Protein AF-A0A8T6LVB8-F1 (afdb_monomer_lite)

Radius of gyration: 20.69 Å; chains: 1; bounding box: 44×49×58 Å

Structure (mmCIF, N/CA/C/O backbone):
data_AF-A0A8T6LVB8-F1
#
_entry.id   AF-A0A8T6LVB8-F1
#
loop_
_atom_site.group_PDB
_atom_site.id
_atom_site.type_symbol
_atom_site.label_atom_id
_atom_site.label_alt_id
_atom_site.label_comp_id
_atom_site.label_asym_id
_atom_site.label_entity_id
_atom_site.label_seq_id
_atom_site.pdbx_PDB_ins_code
_atom_site.Cartn_x
_atom_site.Cartn_y
_atom_site.Cartn_z
_atom_site.occupancy
_atom_site.B_iso_or_equiv
_atom_site.auth_seq_id
_atom_site.auth_comp_id
_atom_site.auth_asym_id
_atom_site.auth_atom_id
_atom_site.pdbx_PDB_model_num
ATOM 1 N N . MET A 1 1 ? -1.124 -10.291 -18.961 1.00 72.81 1 MET A N 1
ATOM 2 C CA . MET A 1 1 ? -0.814 -9.596 -17.690 1.00 72.81 1 MET A CA 1
ATOM 3 C C . MET A 1 1 ? -1.818 -10.004 -16.603 1.00 72.81 1 MET A C 1
ATOM 5 O O . MET A 1 1 ? -2.737 -10.762 -16.902 1.00 72.81 1 MET A O 1
ATOM 9 N N . LEU A 1 2 ? -1.631 -9.592 -15.337 1.00 77.56 2 LEU A N 1
ATOM 10 C CA . LEU A 1 2 ? -2.466 -10.038 -14.199 1.00 77.56 2 LEU A CA 1
ATOM 11 C C . LEU A 1 2 ? -3.963 -9.712 -14.387 1.00 77.56 2 LEU A C 1
ATOM 13 O O . LEU A 1 2 ? -4.819 -10.502 -14.002 1.00 77.56 2 LEU A O 1
ATOM 17 N N . GLY A 1 3 ? -4.281 -8.574 -15.006 1.00 74.62 3 GLY A N 1
ATOM 18 C CA . GLY A 1 3 ? -5.650 -8.166 -15.327 1.00 74.62 3 GLY A CA 1
ATOM 19 C C . GLY A 1 3 ? -6.304 -9.019 -16.416 1.00 74.62 3 GLY A C 1
ATOM 20 O O . GLY A 1 3 ? -7.511 -9.220 -16.375 1.00 74.62 3 GLY A O 1
ATOM 21 N N . ASP A 1 4 ? -5.531 -9.603 -17.334 1.00 73.88 4 ASP A N 1
ATOM 22 C CA . ASP A 1 4 ? -6.086 -10.482 -18.375 1.00 73.88 4 ASP A CA 1
ATOM 23 C C . ASP A 1 4 ? -6.334 -11.898 -17.845 1.00 73.88 4 ASP A C 1
ATOM 25 O O . ASP A 1 4 ? -7.316 -12.546 -18.201 1.00 73.88 4 ASP A O 1
ATOM 29 N N . THR A 1 5 ? -5.446 -12.392 -16.975 1.00 81.44 5 THR A N 1
ATOM 30 C CA . THR A 1 5 ? -5.582 -13.725 -16.371 1.00 81.44 5 THR A CA 1
ATOM 31 C C . THR A 1 5 ? -6.595 -13.734 -15.228 1.00 81.44 5 THR A C 1
ATOM 33 O O . THR A 1 5 ? -7.274 -14.738 -15.008 1.00 81.44 5 THR A O 1
ATOM 36 N N . MET A 1 6 ? -6.715 -12.622 -14.499 1.00 85.50 6 MET A N 1
ATOM 37 C CA . MET A 1 6 ? -7.611 -12.456 -13.357 1.00 85.50 6 MET A CA 1
ATOM 38 C C . MET A 1 6 ? -8.299 -11.076 -13.401 1.00 85.50 6 MET A C 1
ATOM 40 O O . MET A 1 6 ? -8.009 -10.213 -12.571 1.00 85.50 6 MET A O 1
ATOM 44 N N . PRO A 1 7 ? -9.272 -10.853 -14.306 1.00 83.25 7 PRO A N 1
ATOM 45 C CA . PRO A 1 7 ? -9.937 -9.548 -14.466 1.00 83.25 7 PRO A CA 1
ATOM 46 C C . PRO A 1 7 ? -10.719 -9.102 -13.222 1.00 83.25 7 PRO A C 1
ATOM 48 O O . PRO A 1 7 ? -10.947 -7.919 -12.988 1.00 83.25 7 PRO A O 1
ATOM 51 N N . TRP A 1 8 ? -11.103 -10.052 -12.371 1.00 84.75 8 TRP A N 1
ATOM 52 C CA . TRP A 1 8 ? -11.777 -9.801 -11.100 1.00 84.75 8 TRP A CA 1
ATOM 53 C C . TRP A 1 8 ? -10.826 -9.365 -9.977 1.00 84.75 8 TRP A C 1
ATOM 55 O O . TRP A 1 8 ? -11.297 -8.986 -8.905 1.00 84.75 8 TRP A O 1
ATOM 65 N N . PHE A 1 9 ? -9.506 -9.401 -10.185 1.00 87.62 9 PHE A N 1
ATOM 66 C CA . PHE A 1 9 ? -8.527 -9.189 -9.121 1.00 87.62 9 PHE A CA 1
ATOM 67 C C . PHE A 1 9 ? -8.551 -7.757 -8.564 1.00 87.62 9 PHE A C 1
ATOM 69 O O . PHE A 1 9 ? -8.649 -7.571 -7.349 1.00 87.62 9 PHE A O 1
ATOM 76 N N . LEU A 1 10 ? -8.526 -6.742 -9.435 1.00 85.62 10 LEU A N 1
ATOM 77 C CA . LEU A 1 10 ? -8.631 -5.334 -9.031 1.00 85.62 10 LEU A CA 1
ATOM 78 C C . LEU A 1 10 ? -10.004 -5.006 -8.409 1.00 85.62 10 LEU A C 1
ATOM 80 O O . LEU A 1 10 ? -10.027 -4.437 -7.315 1.00 85.62 10 LEU A O 1
ATOM 84 N N . PRO A 1 11 ? -11.149 -5.416 -9.000 1.00 89.69 11 PRO A N 1
ATOM 85 C CA . PRO A 1 11 ? -12.448 -5.290 -8.341 1.00 89.69 11 PRO A CA 1
ATOM 86 C C . PRO A 1 11 ? -12.481 -5.923 -6.946 1.00 89.69 11 PRO A C 1
ATOM 88 O O . PRO A 1 11 ? -12.978 -5.310 -6.002 1.00 89.69 11 PRO A O 1
ATOM 91 N N . LEU A 1 12 ? -11.914 -7.123 -6.782 1.00 91.94 12 LEU A N 1
ATOM 92 C CA . LEU A 1 12 ? -11.847 -7.799 -5.487 1.00 91.94 12 LEU A CA 1
ATOM 93 C C . LEU A 1 12 ? -11.033 -6.995 -4.467 1.00 91.94 12 LEU A C 1
ATOM 95 O O . LEU A 1 12 ? -11.432 -6.916 -3.306 1.00 91.94 12 LEU A O 1
ATOM 99 N N . PHE A 1 13 ? -9.942 -6.359 -4.900 1.00 91.31 13 PHE A N 1
ATOM 100 C CA . PHE A 1 13 ? -9.149 -5.478 -4.045 1.00 91.31 13 PHE A CA 1
ATOM 101 C C . PHE A 1 13 ? -9.966 -4.280 -3.558 1.00 91.31 13 PHE A C 1
ATOM 103 O O . PHE A 1 13 ? -10.009 -4.008 -2.357 1.00 91.31 13 PHE A O 1
ATOM 110 N N . VAL A 1 14 ? -10.708 -3.632 -4.459 1.00 91.75 14 VAL A N 1
ATOM 111 C CA . VAL A 1 14 ? -11.623 -2.536 -4.110 1.00 91.75 14 VAL A CA 1
ATOM 112 C C . VAL A 1 14 ? -12.697 -3.004 -3.121 1.00 91.75 14 VAL A C 1
ATOM 114 O O . VAL A 1 14 ? -12.922 -2.342 -2.107 1.00 91.75 14 VAL A O 1
ATOM 117 N N . PHE A 1 15 ? -13.313 -4.171 -3.337 1.00 92.50 15 PHE A N 1
ATOM 118 C CA . PHE A 1 15 ? -14.271 -4.746 -2.382 1.00 92.50 15 PHE A CA 1
ATOM 119 C C . PHE A 1 15 ? -13.637 -5.071 -1.024 1.00 92.50 15 PHE A C 1
ATOM 121 O O . PHE A 1 15 ? -14.266 -4.855 0.014 1.00 92.50 15 PHE A O 1
ATOM 128 N N . GLY A 1 16 ? -12.387 -5.537 -1.004 1.00 93.56 16 GLY A N 1
ATOM 129 C CA . GLY A 1 16 ? -11.626 -5.746 0.225 1.00 93.56 16 GLY A CA 1
ATOM 130 C C . GLY A 1 16 ? -11.422 -4.450 1.009 1.00 93.56 16 GLY A C 1
ATOM 131 O O . GLY A 1 16 ? -11.657 -4.419 2.219 1.00 93.56 16 GLY A O 1
ATOM 132 N N . LEU A 1 17 ? -11.071 -3.361 0.320 1.00 94.38 17 LEU A N 1
ATOM 133 C CA . LEU A 1 17 ? -10.952 -2.035 0.929 1.00 94.38 17 LEU A CA 1
ATOM 134 C C . LEU A 1 17 ? -12.310 -1.489 1.405 1.00 94.38 17 LEU A C 1
ATOM 136 O O . LEU A 1 17 ? -12.385 -0.889 2.478 1.00 94.38 17 LEU A O 1
ATOM 140 N N . PHE A 1 18 ? -13.407 -1.753 0.688 1.00 94.56 18 PHE A N 1
ATOM 141 C CA . PHE A 1 18 ? -14.756 -1.433 1.174 1.00 94.56 18 PHE A CA 1
ATOM 142 C C . PHE A 1 18 ? -15.081 -2.200 2.459 1.00 94.56 18 PHE A C 1
ATOM 144 O O . PHE A 1 18 ? -15.621 -1.631 3.410 1.00 94.56 18 PHE A O 1
ATOM 151 N N . GLY A 1 19 ? -14.690 -3.474 2.525 1.00 93.38 19 GLY A N 1
ATOM 152 C CA . GLY A 1 19 ? -14.775 -4.277 3.741 1.00 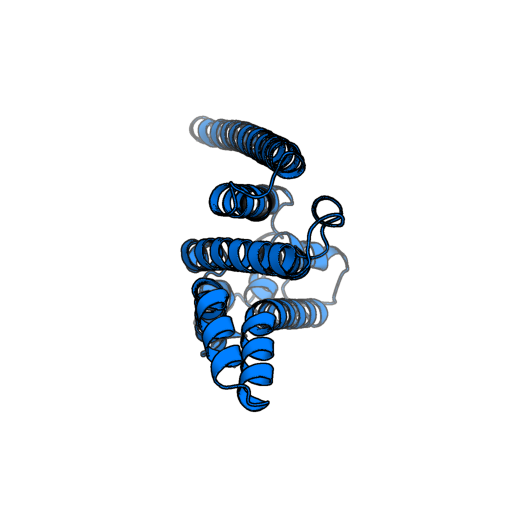93.38 19 GLY A CA 1
ATOM 153 C C . GLY A 1 19 ? -14.005 -3.659 4.912 1.00 93.38 19 GLY A C 1
ATOM 154 O O . GLY A 1 19 ? -14.480 -3.713 6.044 1.00 93.38 19 GLY A O 1
ATOM 155 N N . TRP A 1 20 ? -12.862 -3.014 4.654 1.00 95.62 20 TRP A N 1
ATOM 156 C CA . TRP A 1 20 ? -12.102 -2.276 5.669 1.00 95.62 20 TRP A CA 1
ATOM 157 C C . TRP A 1 20 ? -12.814 -1.016 6.166 1.00 95.62 20 TRP A C 1
ATOM 159 O O . TRP A 1 20 ? -12.817 -0.767 7.372 1.00 95.62 20 TRP A O 1
ATOM 169 N N . ILE A 1 21 ? -13.464 -0.254 5.279 1.00 94.88 21 ILE A N 1
ATOM 170 C CA . ILE A 1 21 ? -14.247 0.938 5.659 1.00 94.88 21 ILE A CA 1
ATOM 171 C C . ILE A 1 21 ? -15.343 0.571 6.668 1.00 94.88 21 ILE A C 1
ATOM 173 O O . ILE A 1 21 ? -15.539 1.268 7.664 1.00 94.88 21 ILE A O 1
ATOM 177 N N . PHE A 1 22 ? -16.029 -0.550 6.444 1.00 93.38 22 PHE A N 1
ATOM 178 C CA . PHE A 1 22 ? -17.132 -1.006 7.295 1.00 93.38 22 PHE A CA 1
ATOM 179 C C . PHE A 1 22 ? -16.730 -2.088 8.306 1.00 93.38 22 PHE A C 1
ATOM 181 O O . PHE A 1 22 ? -17.603 -2.706 8.923 1.00 93.38 22 PHE A O 1
ATOM 188 N N . TYR A 1 23 ? -15.429 -2.304 8.521 1.00 92.88 23 TYR A N 1
ATOM 189 C CA . TYR A 1 23 ? -14.924 -3.435 9.300 1.00 92.88 23 TYR A CA 1
ATOM 190 C C . TYR A 1 23 ? -15.484 -3.474 10.725 1.00 92.88 23 TYR A C 1
ATOM 192 O O . TYR A 1 23 ? -15.927 -4.524 11.180 1.00 92.88 23 TYR A O 1
ATOM 200 N N . GLU A 1 24 ? -15.547 -2.329 11.417 1.00 89.44 24 GLU A N 1
ATOM 201 C CA . GLU A 1 24 ? -16.089 -2.250 12.784 1.00 89.44 24 GLU A CA 1
ATOM 202 C C . GLU A 1 24 ? -17.563 -2.706 12.851 1.00 89.44 24 GLU A C 1
ATOM 204 O O . GLU A 1 24 ? -17.978 -3.380 13.796 1.00 89.44 24 GLU A O 1
ATOM 209 N N . SER A 1 25 ? -18.365 -2.370 11.837 1.00 89.81 25 SER A N 1
ATOM 210 C CA . SER A 1 25 ? -19.770 -2.784 11.744 1.00 89.81 25 SER A CA 1
ATOM 211 C C . SER A 1 25 ? -19.901 -4.283 11.468 1.00 89.81 25 SER A C 1
ATOM 213 O O . SER A 1 25 ? -20.728 -4.952 12.092 1.00 89.81 25 SER A O 1
ATOM 215 N N . ILE A 1 26 ? -19.057 -4.820 10.581 1.00 89.19 26 ILE A N 1
ATOM 216 C CA . ILE A 1 26 ? -19.006 -6.253 10.256 1.00 89.19 26 ILE A CA 1
ATOM 217 C C . ILE A 1 26 ? -18.561 -7.062 11.481 1.00 89.19 26 ILE A C 1
ATOM 219 O O . ILE A 1 26 ? -19.172 -8.079 11.802 1.00 89.19 26 ILE A O 1
ATOM 223 N N . GLU A 1 27 ? -17.550 -6.591 12.210 1.00 89.38 27 GLU A N 1
ATOM 224 C CA . GLU A 1 27 ? -17.045 -7.223 13.432 1.00 89.38 27 GLU A CA 1
ATOM 225 C C . GLU A 1 27 ? -18.132 -7.291 14.514 1.00 89.38 27 GLU A C 1
ATOM 227 O O . GLU A 1 27 ? -18.396 -8.362 15.061 1.00 89.38 27 GLU A O 1
ATOM 232 N N . LYS A 1 28 ? -18.852 -6.187 14.764 1.00 89.00 28 LYS A N 1
ATOM 233 C CA . LYS A 1 28 ? -19.987 -6.173 15.706 1.00 89.00 28 LYS A CA 1
ATOM 234 C C . LYS A 1 28 ? -21.092 -7.145 15.296 1.00 89.00 28 LYS A C 1
ATOM 236 O O . LYS A 1 28 ? -21.683 -7.798 16.157 1.00 89.00 28 LYS A O 1
ATOM 241 N N . PHE A 1 29 ? -21.383 -7.252 14.001 1.00 88.25 29 PHE A N 1
ATOM 242 C CA . PHE A 1 29 ? -22.370 -8.200 13.489 1.00 88.25 29 PHE A CA 1
ATOM 243 C C . PHE A 1 29 ? -21.917 -9.658 13.666 1.00 88.25 29 PHE A C 1
ATOM 245 O O . PHE A 1 29 ? -22.685 -10.487 14.158 1.00 88.25 29 PHE A O 1
ATOM 252 N N . ALA A 1 30 ? -20.658 -9.957 13.342 1.00 88.38 30 ALA A N 1
ATOM 253 C CA . ALA A 1 30 ? -20.053 -11.277 13.497 1.00 88.38 30 ALA A CA 1
ATOM 254 C C . ALA A 1 30 ? -20.063 -11.749 14.960 1.00 88.38 30 ALA A C 1
ATOM 256 O O . ALA A 1 30 ? -20.447 -12.887 15.238 1.00 88.38 30 ALA A O 1
ATOM 257 N N . ILE A 1 31 ? -19.720 -10.861 15.901 1.00 86.25 31 ILE A N 1
ATOM 258 C CA . ILE A 1 31 ? -19.749 -11.150 17.343 1.00 86.25 31 ILE A CA 1
ATOM 259 C C . ILE A 1 31 ? -21.169 -11.512 17.799 1.00 86.25 31 ILE A C 1
ATOM 261 O O . ILE A 1 31 ? -21.345 -12.492 18.518 1.00 86.25 31 ILE A O 1
ATOM 265 N N . ARG A 1 32 ? -22.199 -10.786 17.335 1.00 88.31 32 ARG A N 1
ATOM 266 C CA . ARG A 1 32 ? -23.606 -11.088 17.671 1.00 88.31 32 ARG A CA 1
ATOM 267 C C . ARG A 1 32 ? -24.066 -12.454 17.162 1.00 88.31 32 ARG A C 1
ATOM 269 O O . ARG A 1 32 ? -24.893 -13.090 17.804 1.00 88.31 32 ARG A O 1
ATOM 276 N N . LYS A 1 33 ? -23.570 -12.896 16.003 1.00 87.69 33 LYS A N 1
ATOM 277 C CA . LYS A 1 33 ? -23.918 -14.201 15.415 1.00 87.69 33 LYS A CA 1
ATOM 278 C C . LYS A 1 33 ? -23.145 -15.371 16.031 1.00 87.69 33 LYS A C 1
ATOM 280 O O . LYS A 1 33 ? -23.586 -16.505 15.871 1.00 87.69 33 LYS A O 1
ATOM 285 N N . ASN A 1 34 ? -22.010 -15.104 16.684 1.00 83.81 34 ASN A N 1
ATOM 286 C CA . ASN A 1 34 ? -21.165 -16.050 17.427 1.00 83.81 34 ASN A CA 1
ATOM 287 C C . ASN A 1 34 ? -20.945 -17.421 16.748 1.00 83.81 34 ASN A C 1
ATOM 289 O O . ASN A 1 34 ? -20.954 -18.468 17.389 1.00 83.81 34 ASN A O 1
ATOM 293 N N . THR A 1 35 ? -20.760 -17.425 15.431 1.00 88.62 35 THR A N 1
ATOM 294 C CA . THR A 1 35 ? -20.570 -18.640 14.624 1.00 88.62 35 THR A CA 1
ATOM 295 C C . THR A 1 35 ? -19.176 -18.638 14.012 1.00 88.62 35 THR A C 1
ATOM 297 O O . THR A 1 35 ? -18.664 -17.594 13.601 1.00 88.62 35 THR A O 1
ATOM 300 N N . ASP A 1 36 ? -18.544 -19.809 13.923 1.00 88.25 36 ASP A N 1
ATOM 301 C CA . ASP A 1 36 ? -17.152 -19.911 13.460 1.00 88.25 36 ASP A CA 1
ATOM 302 C C . ASP A 1 36 ? -16.968 -19.492 11.996 1.00 88.25 36 ASP A C 1
ATOM 304 O O . ASP A 1 36 ? -15.908 -18.984 11.625 1.00 88.2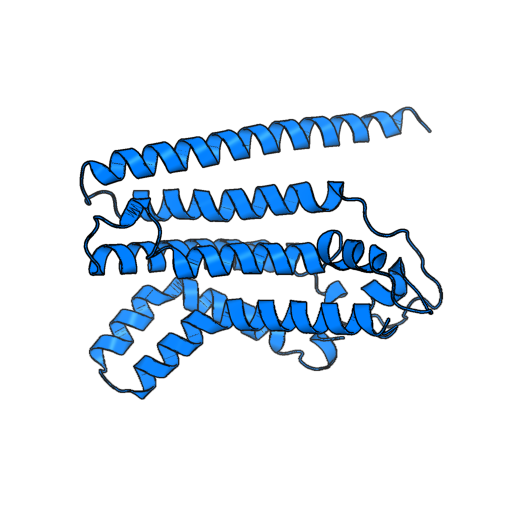5 36 ASP A O 1
ATOM 308 N N . LEU A 1 37 ? -18.021 -19.608 11.180 1.00 90.44 37 LEU A N 1
ATOM 309 C CA . LEU A 1 37 ? -18.047 -19.082 9.814 1.00 90.44 37 LEU A CA 1
ATOM 310 C C . LEU A 1 37 ? -17.811 -17.564 9.779 1.00 90.44 37 LEU A C 1
ATOM 312 O O . LEU A 1 37 ? -16.997 -17.093 8.988 1.00 90.44 37 LEU A O 1
ATOM 316 N N . TRP A 1 38 ? -18.449 -16.800 10.670 1.00 89.31 38 TRP A N 1
ATOM 317 C CA . TRP A 1 38 ? -18.299 -15.342 10.721 1.00 89.31 38 TRP A CA 1
ATOM 318 C C . TRP A 1 38 ? -16.922 -14.909 11.224 1.00 89.31 38 TRP A C 1
ATOM 320 O O . TRP A 1 38 ? -16.374 -13.926 10.729 1.00 89.31 38 TRP A O 1
ATOM 330 N N . LYS A 1 39 ? -16.320 -15.670 12.147 1.00 87.12 39 LYS A N 1
ATOM 331 C CA . LYS A 1 39 ? -14.936 -15.430 12.589 1.00 87.12 39 LYS A CA 1
ATOM 332 C C . LYS A 1 39 ? -13.946 -15.614 11.435 1.00 87.12 39 LYS A C 1
ATOM 334 O O . LYS A 1 39 ? -13.059 -14.783 11.250 1.00 87.12 39 LYS A O 1
ATOM 339 N N . LYS A 1 40 ? -14.121 -16.672 10.630 1.00 91.00 40 LYS A N 1
ATOM 340 C CA . LYS A 1 40 ? -13.307 -16.913 9.426 1.00 91.00 40 LYS A CA 1
ATOM 341 C C . LYS A 1 40 ? -13.521 -15.823 8.377 1.00 91.00 40 LYS A C 1
ATOM 343 O O . LYS A 1 40 ? -12.543 -15.284 7.873 1.00 91.00 40 LYS A O 1
ATOM 348 N N . ALA A 1 41 ? -14.771 -15.451 8.099 1.00 90.44 41 ALA A N 1
ATOM 349 C CA . ALA A 1 41 ? -15.092 -14.385 7.151 1.00 90.44 41 ALA A CA 1
ATOM 350 C C . ALA A 1 41 ? -14.445 -13.047 7.547 1.00 90.44 41 ALA A C 1
ATOM 352 O O . ALA A 1 41 ? -13.853 -12.374 6.707 1.00 90.44 41 ALA A O 1
ATOM 353 N N . LEU A 1 42 ? -14.473 -12.696 8.837 1.00 91.31 42 LEU A N 1
ATOM 354 C CA . LEU A 1 42 ? -13.825 -11.489 9.347 1.00 91.31 42 LEU A CA 1
ATOM 355 C C . LEU A 1 42 ? -12.302 -11.522 9.134 1.00 91.31 42 LEU A C 1
ATOM 357 O O . LEU A 1 42 ? -11.711 -10.530 8.708 1.00 91.31 42 LEU A O 1
ATOM 361 N N . ALA A 1 43 ? -11.669 -12.673 9.381 1.00 90.75 43 ALA A N 1
ATOM 362 C CA . ALA A 1 43 ? -10.245 -12.852 9.119 1.00 90.75 43 ALA A CA 1
ATOM 363 C C . ALA A 1 43 ? -9.911 -12.703 7.626 1.00 90.75 43 ALA A C 1
ATOM 365 O O . ALA A 1 43 ? -8.912 -12.061 7.304 1.00 90.75 43 ALA A O 1
ATOM 366 N N . VAL A 1 44 ? -10.757 -13.232 6.734 1.00 93.50 44 VAL A N 1
ATOM 367 C CA . VAL A 1 44 ? -10.606 -13.079 5.279 1.00 93.50 44 VAL A CA 1
ATOM 368 C C . VAL A 1 44 ? -10.705 -11.610 4.882 1.00 93.50 44 VAL A C 1
ATOM 370 O O . VAL A 1 44 ? -9.776 -11.104 4.269 1.00 93.50 44 VAL A O 1
ATOM 373 N N . VAL A 1 45 ? -11.755 -10.890 5.291 1.00 93.69 45 VAL A N 1
ATOM 374 C CA . VAL A 1 45 ? -11.917 -9.457 4.967 1.00 93.69 45 VAL A CA 1
ATOM 375 C C . VAL A 1 45 ? -10.731 -8.632 5.474 1.00 93.69 45 VAL A C 1
ATOM 377 O O . VAL A 1 45 ? -10.237 -7.748 4.776 1.00 93.69 45 VAL A O 1
ATOM 380 N N . ARG A 1 46 ? -10.227 -8.943 6.674 1.00 93.75 46 ARG A N 1
ATOM 381 C CA . ARG A 1 46 ? -9.060 -8.263 7.245 1.00 93.75 46 ARG A CA 1
ATOM 382 C C . ARG A 1 46 ? -7.798 -8.471 6.405 1.00 93.75 46 ARG A C 1
ATOM 384 O O . ARG A 1 46 ? -7.068 -7.514 6.176 1.00 93.75 46 ARG A O 1
ATOM 391 N N . TRP A 1 47 ? -7.534 -9.702 5.974 1.00 95.44 47 TRP A N 1
ATOM 392 C CA . TRP A 1 47 ? -6.303 -10.071 5.267 1.00 95.44 47 TRP A CA 1
ATOM 393 C C . TRP A 1 47 ? -6.400 -9.986 3.743 1.00 95.44 47 TRP A C 1
ATOM 395 O O . TRP A 1 47 ? -5.382 -10.125 3.074 1.00 95.44 47 TRP A O 1
ATOM 405 N N . LEU A 1 48 ? -7.577 -9.721 3.182 1.00 94.75 48 LEU A N 1
ATOM 406 C CA . LEU A 1 48 ? -7.766 -9.690 1.737 1.00 94.75 48 LEU A CA 1
ATOM 407 C C . LEU A 1 48 ? -6.892 -8.613 1.051 1.00 94.75 48 LEU A C 1
ATOM 409 O O . LEU A 1 48 ? -6.079 -8.996 0.208 1.00 94.75 48 LEU A O 1
ATOM 413 N N . PRO A 1 49 ? -6.917 -7.320 1.450 1.00 94.88 49 PRO A N 1
ATOM 414 C CA . PRO A 1 49 ? -6.059 -6.306 0.828 1.00 94.88 49 PRO A CA 1
ATOM 415 C C . PRO A 1 49 ? -4.543 -6.587 0.877 1.00 94.88 49 PRO A C 1
ATOM 417 O O . PRO A 1 49 ? -3.909 -6.507 -0.175 1.00 94.88 49 PRO A O 1
ATOM 420 N N . PRO A 1 50 ? -3.915 -6.939 2.024 1.00 96.38 50 PRO A N 1
ATOM 421 C CA . PRO A 1 50 ? -2.471 -7.195 2.048 1.00 96.38 50 PRO A CA 1
ATOM 422 C C . PRO A 1 50 ? -2.082 -8.449 1.261 1.00 96.38 50 PRO A C 1
ATOM 424 O O . PRO A 1 50 ? -1.026 -8.455 0.638 1.00 96.38 50 PRO A O 1
ATOM 427 N N . VAL A 1 51 ? -2.910 -9.501 1.268 1.00 95.75 51 VAL A N 1
ATOM 428 C CA . VAL A 1 51 ? -2.631 -10.730 0.510 1.00 95.75 51 VAL A CA 1
ATOM 429 C C . VAL A 1 51 ? -2.660 -10.445 -0.987 1.00 95.75 51 VAL A C 1
ATOM 431 O O . VAL A 1 51 ? -1.785 -10.916 -1.709 1.00 95.75 51 VAL A O 1
ATOM 434 N N . GLN A 1 52 ? -3.612 -9.636 -1.453 1.00 94.25 52 GLN A N 1
ATOM 435 C CA . GLN A 1 52 ? -3.671 -9.248 -2.860 1.00 94.25 52 GLN A CA 1
ATOM 436 C C . GLN A 1 52 ? -2.465 -8.404 -3.277 1.00 94.25 52 GLN A C 1
ATOM 438 O O . GLN A 1 52 ? -1.833 -8.720 -4.279 1.00 94.25 52 GLN A O 1
ATOM 443 N N . LEU A 1 53 ? -2.084 -7.396 -2.490 1.00 94.81 53 LEU A N 1
ATOM 444 C CA . LEU A 1 53 ? -0.897 -6.584 -2.785 1.00 94.81 53 LEU A CA 1
ATOM 445 C C . LEU A 1 53 ? 0.388 -7.421 -2.785 1.00 94.81 53 LEU A C 1
ATOM 447 O O . LEU A 1 53 ? 1.242 -7.257 -3.654 1.00 94.81 53 LEU A O 1
ATOM 451 N N . PHE A 1 54 ? 0.509 -8.368 -1.853 1.00 95.19 54 PHE A N 1
ATOM 452 C CA . PHE A 1 54 ? 1.630 -9.304 -1.830 1.00 95.19 54 PHE A CA 1
ATOM 453 C C . PHE A 1 54 ? 1.667 -10.193 -3.081 1.00 95.19 54 PHE A C 1
ATOM 455 O O . PHE A 1 54 ? 2.738 -10.438 -3.638 1.00 95.19 54 PHE A O 1
ATOM 462 N N . TRP A 1 55 ? 0.505 -10.654 -3.548 1.00 93.75 55 TRP A N 1
ATOM 463 C CA . TRP A 1 55 ? 0.389 -11.434 -4.779 1.00 93.75 55 TRP A CA 1
ATOM 464 C C . TRP A 1 55 ? 0.786 -10.623 -6.020 1.00 93.75 55 TRP A C 1
ATOM 466 O O . TRP A 1 55 ? 1.546 -11.124 -6.846 1.00 93.75 55 TRP A O 1
ATOM 476 N N . MET A 1 56 ? 0.345 -9.362 -6.122 1.00 91.62 56 MET A N 1
ATOM 477 C CA . MET A 1 56 ? 0.722 -8.450 -7.216 1.00 91.62 56 MET A CA 1
ATOM 478 C C . MET A 1 56 ? 2.241 -8.271 -7.288 1.00 91.62 56 MET A C 1
ATOM 480 O O . MET A 1 56 ? 2.840 -8.516 -8.335 1.00 91.62 56 MET A O 1
ATOM 484 N N . LEU A 1 57 ? 2.870 -7.966 -6.147 1.00 92.94 57 LEU A N 1
ATOM 485 C CA . LEU A 1 57 ? 4.322 -7.816 -6.052 1.00 92.94 57 LEU A CA 1
ATOM 486 C C . LEU A 1 57 ? 5.064 -9.107 -6.391 1.00 92.94 57 LEU A C 1
ATOM 488 O O . LEU A 1 57 ? 6.060 -9.070 -7.105 1.00 92.94 57 LEU A O 1
ATOM 492 N N . SER A 1 58 ? 4.585 -10.254 -5.906 1.00 92.62 58 SER A N 1
ATOM 493 C CA . SER A 1 58 ? 5.211 -11.551 -6.192 1.00 92.62 58 SER A CA 1
ATOM 494 C C . SER A 1 58 ? 5.186 -11.857 -7.688 1.00 92.62 58 SER A C 1
ATOM 496 O O . SER A 1 58 ? 6.199 -12.258 -8.258 1.00 92.62 58 SER A O 1
ATOM 498 N N . ASN A 1 59 ? 4.045 -11.614 -8.332 1.00 91.31 59 ASN A N 1
ATOM 499 C CA . ASN A 1 59 ? 3.883 -11.790 -9.767 1.00 91.31 59 ASN A CA 1
ATOM 500 C C . ASN A 1 59 ? 4.806 -10.851 -10.563 1.00 91.31 59 ASN A C 1
ATOM 502 O O . ASN A 1 59 ? 5.434 -11.283 -11.526 1.00 91.31 59 ASN A O 1
ATOM 506 N N . ARG A 1 60 ? 4.960 -9.599 -10.115 1.00 90.31 60 ARG A N 1
ATOM 507 C CA . ARG A 1 60 ? 5.868 -8.621 -10.733 1.00 90.31 60 ARG A CA 1
ATOM 508 C C . ARG A 1 60 ? 7.343 -8.984 -10.557 1.00 90.31 60 ARG A C 1
ATOM 510 O O . ARG A 1 60 ? 8.132 -8.876 -11.492 1.00 90.31 60 ARG A O 1
ATOM 517 N N . ILE A 1 61 ? 7.732 -9.461 -9.376 1.00 91.31 61 ILE A N 1
ATOM 518 C CA . ILE A 1 61 ? 9.090 -9.970 -9.134 1.00 91.31 61 ILE A CA 1
ATOM 519 C C . ILE A 1 61 ? 9.372 -11.144 -10.072 1.00 91.31 61 ILE A C 1
ATOM 521 O O . ILE A 1 61 ? 10.430 -11.187 -10.694 1.00 91.31 61 ILE A O 1
ATOM 525 N N . PHE A 1 62 ? 8.421 -12.067 -10.217 1.00 90.88 62 PHE A N 1
ATOM 526 C CA . PHE A 1 62 ? 8.570 -13.210 -11.110 1.00 90.88 62 PHE A CA 1
ATOM 527 C C . PHE A 1 62 ? 8.712 -12.782 -12.575 1.00 90.88 62 PHE A C 1
ATOM 529 O O . PHE A 1 62 ? 9.632 -13.246 -13.246 1.00 90.88 62 PHE A O 1
ATOM 536 N N . SER A 1 63 ? 7.889 -11.838 -13.051 1.00 88.56 63 SER A N 1
ATOM 537 C CA . SER A 1 63 ? 8.004 -11.319 -14.420 1.00 88.56 63 SER A CA 1
ATOM 538 C C . SER A 1 63 ? 9.336 -10.611 -14.676 1.00 88.56 63 SER A C 1
ATOM 540 O O . SER A 1 63 ? 9.887 -10.733 -15.766 1.00 88.56 63 SER A O 1
ATOM 542 N N . LEU A 1 64 ? 9.886 -9.907 -13.678 1.00 90.25 64 LEU A N 1
ATOM 543 C CA . LEU A 1 64 ? 11.199 -9.262 -13.782 1.00 90.25 64 LEU A CA 1
ATOM 544 C C . LEU A 1 64 ? 12.338 -10.286 -13.816 1.00 90.25 64 LEU A C 1
ATOM 546 O O . LEU A 1 64 ? 13.216 -10.193 -14.668 1.00 90.25 64 LEU A O 1
ATOM 550 N N . VAL A 1 65 ? 12.307 -11.283 -12.926 1.00 89.62 65 VAL A N 1
ATOM 551 C CA . VAL A 1 65 ? 13.327 -12.345 -12.863 1.00 89.62 65 VAL A CA 1
ATOM 552 C C . VAL A 1 65 ? 13.336 -13.184 -14.140 1.00 89.62 65 VAL A C 1
ATOM 554 O O . VAL A 1 65 ? 14.401 -13.573 -14.608 1.00 89.62 65 VAL A O 1
ATOM 557 N N . GLN A 1 66 ? 12.165 -13.444 -14.724 1.00 89.88 66 GLN A N 1
ATOM 558 C CA . GLN A 1 66 ? 12.046 -14.185 -15.982 1.00 89.88 66 GLN A CA 1
ATOM 559 C C . GLN A 1 66 ? 12.212 -13.320 -17.235 1.00 89.88 66 GLN A C 1
ATOM 561 O O . GLN A 1 66 ? 12.220 -13.867 -18.335 1.00 89.88 66 GLN A O 1
ATOM 566 N N . ARG A 1 67 ? 12.304 -11.991 -17.080 1.00 85.69 67 ARG A N 1
ATOM 567 C CA . ARG A 1 67 ? 12.199 -11.008 -18.171 1.00 85.69 67 ARG A CA 1
ATOM 568 C C . ARG A 1 67 ? 11.063 -11.341 -19.145 1.00 85.69 67 ARG A C 1
ATOM 570 O O . ARG A 1 67 ? 11.238 -11.349 -20.362 1.00 85.69 67 ARG A O 1
ATOM 577 N N . ASP A 1 68 ? 9.885 -11.609 -18.589 1.00 85.31 68 ASP A N 1
ATOM 578 C CA . ASP A 1 68 ? 8.702 -11.953 -19.370 1.00 85.31 68 ASP A CA 1
ATOM 579 C C . ASP A 1 68 ? 8.209 -10.736 -20.168 1.00 85.31 68 ASP A C 1
ATOM 581 O O . ASP A 1 68 ? 7.622 -9.800 -19.624 1.00 85.31 68 ASP A O 1
ATOM 585 N N . LEU A 1 69 ? 8.435 -10.766 -21.483 1.00 84.00 69 LEU A N 1
ATOM 586 C CA . LEU A 1 69 ? 8.038 -9.708 -22.415 1.00 84.00 69 LEU A CA 1
ATOM 587 C C . LEU A 1 69 ? 6.517 -9.590 -22.587 1.00 84.00 69 LEU A C 1
ATOM 589 O O . LEU A 1 69 ? 6.053 -8.621 -23.183 1.00 84.00 69 LEU A O 1
ATOM 593 N N . MET A 1 70 ? 5.733 -10.533 -22.056 1.00 82.44 70 MET A N 1
ATOM 594 C CA . MET A 1 70 ? 4.274 -10.410 -21.986 1.00 82.44 70 MET A CA 1
ATOM 595 C C . MET A 1 70 ? 3.823 -9.412 -20.911 1.00 82.44 70 MET A C 1
ATOM 597 O O . MET A 1 70 ? 2.640 -9.069 -20.855 1.00 82.44 70 MET A O 1
ATOM 601 N N . TYR A 1 71 ? 4.740 -8.933 -20.062 1.00 83.06 71 TYR A N 1
ATOM 602 C CA . TYR A 1 71 ? 4.501 -7.833 -19.135 1.00 83.06 71 TYR A CA 1
ATOM 603 C C . TYR A 1 71 ? 4.954 -6.509 -19.738 1.00 83.06 71 TYR A C 1
ATOM 605 O O . TYR A 1 71 ? 6.128 -6.330 -20.067 1.00 83.06 71 TYR A O 1
ATOM 613 N N . LEU A 1 72 ? 4.023 -5.553 -19.814 1.00 84.44 72 LEU A N 1
ATOM 614 C CA . LEU A 1 72 ? 4.259 -4.239 -20.411 1.00 84.44 72 LEU A CA 1
ATOM 615 C C . LEU A 1 72 ? 5.491 -3.533 -19.831 1.00 84.44 72 LEU A C 1
ATOM 617 O O . LEU A 1 72 ? 6.311 -3.030 -20.590 1.00 84.44 72 LEU A O 1
ATOM 621 N N . GLU A 1 73 ? 5.643 -3.533 -18.506 1.00 84.75 73 GLU A N 1
ATOM 622 C CA . GLU A 1 73 ? 6.756 -2.869 -17.817 1.00 84.75 73 GLU A CA 1
ATOM 623 C C . GLU A 1 73 ? 8.119 -3.471 -18.212 1.00 84.75 73 GL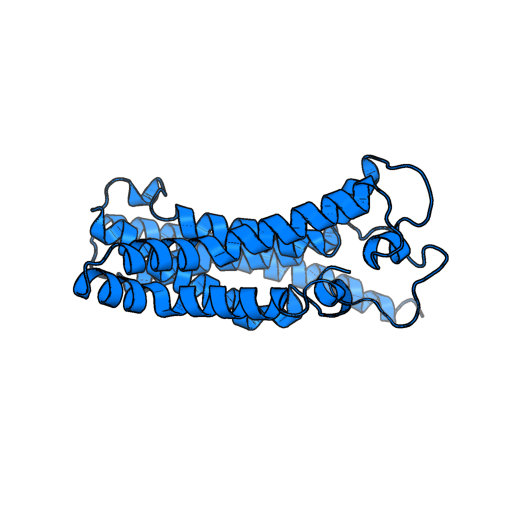U A C 1
ATOM 625 O O . GLU A 1 73 ? 9.084 -2.749 -18.470 1.00 84.75 73 GLU A O 1
ATOM 630 N N . VAL A 1 74 ? 8.194 -4.798 -18.346 1.00 86.62 74 VAL A N 1
ATOM 631 C CA . VAL A 1 74 ? 9.411 -5.497 -18.782 1.00 86.62 74 VAL A CA 1
ATOM 632 C C . VAL A 1 74 ? 9.704 -5.188 -20.252 1.00 86.62 74 VAL A C 1
ATOM 634 O O . VAL A 1 74 ? 10.838 -4.853 -20.599 1.00 86.62 74 VAL A O 1
ATOM 637 N N . ALA A 1 75 ? 8.683 -5.240 -21.111 1.00 85.38 75 ALA A N 1
ATOM 638 C CA . ALA A 1 75 ? 8.818 -4.940 -22.534 1.00 85.38 75 ALA A CA 1
ATOM 639 C C . ALA A 1 75 ? 9.219 -3.474 -22.793 1.00 85.38 75 ALA A C 1
ATOM 641 O O . ALA A 1 75 ? 10.043 -3.205 -23.666 1.00 85.38 75 ALA A O 1
ATOM 642 N N . GLN A 1 76 ? 8.681 -2.523 -22.021 1.00 86.69 76 GLN A N 1
ATOM 643 C CA . GLN A 1 76 ? 8.962 -1.092 -22.177 1.00 86.69 76 GLN A CA 1
ATOM 644 C C . GLN A 1 76 ? 10.378 -0.696 -21.760 1.00 86.69 76 GLN A C 1
ATOM 646 O O . GLN A 1 76 ? 10.978 0.141 -22.440 1.00 86.69 76 GLN A O 1
ATOM 651 N N . TYR A 1 77 ? 10.887 -1.248 -20.653 1.00 87.00 77 TYR A N 1
ATOM 652 C CA . TYR A 1 77 ? 12.100 -0.737 -20.003 1.00 87.00 77 TYR A CA 1
ATOM 653 C C . TYR A 1 77 ? 13.304 -1.679 -20.052 1.00 87.00 77 TYR A C 1
ATOM 655 O O . TYR A 1 77 ? 14.436 -1.204 -19.992 1.00 87.00 77 TYR A O 1
ATOM 663 N N . LEU A 1 78 ? 13.090 -2.996 -20.126 1.00 88.19 78 LEU A N 1
ATOM 664 C CA . LEU A 1 78 ? 14.169 -3.986 -20.043 1.00 88.19 78 LEU A CA 1
ATOM 665 C C . LEU A 1 78 ? 14.434 -4.664 -21.387 1.00 88.19 78 LEU A C 1
ATOM 667 O O . LEU A 1 78 ? 15.595 -4.796 -21.772 1.00 88.19 78 LEU A O 1
ATOM 671 N N . GLY A 1 79 ? 13.382 -5.083 -22.091 1.00 85.06 79 GLY A N 1
ATOM 672 C CA . GLY A 1 79 ? 13.512 -5.866 -23.320 1.00 85.06 79 GLY A CA 1
ATOM 673 C C . GLY A 1 79 ? 14.114 -7.262 -23.093 1.00 85.06 79 GLY A C 1
ATOM 674 O O . GLY A 1 79 ? 14.266 -7.697 -21.948 1.00 85.06 79 GLY A O 1
ATOM 675 N N . PRO A 1 80 ? 14.424 -7.996 -24.178 1.00 83.62 80 PRO A N 1
ATOM 676 C CA . PRO A 1 80 ? 14.951 -9.356 -24.090 1.00 83.62 80 PRO A CA 1
ATOM 677 C C . PRO A 1 80 ? 16.360 -9.397 -23.478 1.00 83.62 80 PRO A C 1
ATOM 679 O O . PRO A 1 80 ? 17.180 -8.512 -23.724 1.00 83.62 80 PRO A O 1
ATOM 682 N N . GLY A 1 81 ? 16.664 -10.465 -22.737 1.00 84.94 81 GLY A N 1
ATOM 683 C CA . GLY A 1 81 ? 18.011 -10.776 -22.248 1.00 84.94 81 GLY A CA 1
ATOM 684 C C . GLY A 1 81 ? 18.010 -11.511 -20.906 1.00 84.94 81 GLY A C 1
ATOM 685 O O . GLY A 1 81 ? 16.981 -12.031 -20.483 1.00 84.94 81 GLY A O 1
ATOM 686 N N . ASP A 1 82 ? 19.156 -11.512 -20.222 1.00 85.62 82 ASP A N 1
ATOM 687 C CA . ASP A 1 82 ? 19.316 -12.136 -18.901 1.00 85.62 82 ASP A CA 1
ATOM 688 C C . ASP A 1 82 ? 19.007 -11.160 -17.764 1.00 85.62 82 ASP A C 1
ATOM 690 O O . ASP A 1 82 ? 19.184 -9.949 -17.912 1.00 85.62 82 ASP A O 1
ATOM 694 N N . PHE A 1 83 ? 18.527 -11.678 -16.635 1.00 89.19 83 PHE A N 1
ATOM 695 C CA . PHE A 1 83 ? 18.220 -10.873 -15.453 1.00 89.19 83 PHE A CA 1
ATOM 696 C C . PHE A 1 83 ? 19.476 -10.211 -14.871 1.00 89.19 83 PHE A C 1
ATOM 698 O O . PHE A 1 83 ? 20.501 -10.866 -14.665 1.00 89.19 83 PHE A O 1
ATOM 705 N N . SER A 1 84 ? 19.361 -8.931 -14.513 1.00 88.31 84 SER A N 1
ATOM 706 C CA . SER A 1 84 ? 20.362 -8.206 -13.731 1.00 88.31 84 SER A CA 1
ATOM 707 C C . SER A 1 84 ? 19.773 -7.682 -12.423 1.00 88.31 84 SER A C 1
ATOM 709 O O . SER A 1 84 ? 18.637 -7.219 -12.365 1.00 88.31 84 SER A O 1
ATOM 711 N N . PHE A 1 85 ? 20.580 -7.629 -11.359 1.00 86.06 85 PHE A N 1
ATOM 712 C CA . PHE A 1 85 ? 20.176 -6.991 -10.099 1.00 86.06 85 PHE A CA 1
ATOM 713 C C . PHE A 1 85 ? 19.808 -5.509 -10.262 1.00 86.06 85 PHE A C 1
ATOM 715 O O . PHE A 1 85 ? 19.033 -4.979 -9.468 1.00 86.06 85 PHE A O 1
ATOM 722 N N . THR A 1 86 ? 20.321 -4.836 -11.295 1.00 84.69 86 THR A N 1
ATOM 723 C CA . THR A 1 86 ? 19.923 -3.460 -11.627 1.00 84.69 86 THR A CA 1
ATOM 724 C C . THR A 1 86 ? 18.462 -3.357 -12.056 1.00 84.69 86 THR A C 1
ATOM 726 O O . THR A 1 86 ? 17.861 -2.298 -11.887 1.00 84.69 86 THR A O 1
ATOM 729 N N . ASP A 1 87 ? 17.871 -4.449 -12.541 1.00 86.44 87 ASP A N 1
ATOM 730 C CA . ASP A 1 87 ? 16.481 -4.508 -12.993 1.00 86.44 87 ASP A CA 1
ATOM 731 C C . ASP A 1 87 ? 15.515 -4.417 -11.806 1.00 86.44 87 ASP A C 1
ATOM 733 O O . ASP A 1 87 ? 14.401 -3.922 -11.948 1.00 86.44 87 ASP A O 1
ATOM 737 N N . LEU A 1 88 ? 15.961 -4.768 -10.590 1.00 88.38 88 LEU A N 1
ATOM 738 C CA . LEU A 1 88 ? 15.190 -4.553 -9.359 1.00 88.38 88 LEU A CA 1
ATOM 739 C C . LEU A 1 88 ? 14.936 -3.072 -9.067 1.00 88.38 88 LEU A C 1
ATOM 741 O O . LEU A 1 88 ? 14.014 -2.746 -8.322 1.00 88.38 88 LEU A O 1
ATOM 745 N N . LYS A 1 89 ? 15.705 -2.157 -9.671 1.00 91.81 89 LYS A N 1
ATOM 746 C CA . LYS A 1 89 ? 15.374 -0.730 -9.631 1.00 91.81 89 LYS A CA 1
ATOM 747 C C . LYS A 1 89 ? 13.975 -0.491 -10.202 1.00 91.81 89 LYS A C 1
ATOM 749 O O . LYS A 1 89 ? 13.227 0.278 -9.612 1.00 91.81 89 LYS A O 1
ATOM 754 N N . LEU A 1 90 ? 13.614 -1.181 -11.287 1.00 90.25 90 LEU A N 1
ATOM 755 C CA . LEU A 1 90 ? 12.316 -1.043 -11.945 1.00 90.25 90 LEU A CA 1
ATOM 756 C C . LEU A 1 90 ? 11.163 -1.477 -11.035 1.00 90.25 90 LEU A C 1
ATOM 758 O O . LEU A 1 90 ? 10.146 -0.799 -10.996 1.00 90.25 90 LEU A O 1
ATOM 762 N N . LEU A 1 91 ? 11.362 -2.513 -10.211 1.00 91.88 91 LEU A N 1
ATOM 763 C CA . LEU A 1 91 ? 10.379 -2.916 -9.198 1.00 91.88 91 LEU A CA 1
ATOM 764 C C . LEU A 1 91 ? 10.030 -1.765 -8.243 1.00 91.88 91 LEU A C 1
ATOM 766 O O . LEU A 1 91 ? 8.900 -1.673 -7.783 1.00 91.88 91 LEU A O 1
ATOM 770 N N . ILE A 1 92 ? 11.004 -0.916 -7.914 1.00 91.56 92 ILE A N 1
ATOM 771 C CA . ILE A 1 92 ? 10.844 0.148 -6.920 1.00 91.56 92 ILE A CA 1
ATOM 772 C C . ILE A 1 92 ? 10.424 1.471 -7.577 1.00 91.56 92 ILE A C 1
ATOM 774 O O . ILE A 1 92 ? 9.628 2.210 -7.002 1.00 91.56 92 ILE A O 1
ATOM 778 N N . THR A 1 93 ? 10.967 1.797 -8.753 1.00 90.06 93 THR A N 1
ATOM 779 C CA . THR A 1 93 ? 10.742 3.090 -9.422 1.00 90.06 93 THR A CA 1
ATOM 780 C C . THR A 1 93 ? 9.627 3.075 -10.467 1.00 90.06 93 THR A C 1
ATOM 782 O O . THR A 1 93 ? 9.181 4.156 -10.864 1.00 90.06 93 THR A O 1
ATOM 785 N N . GLY A 1 94 ? 9.197 1.891 -10.905 1.00 87.62 94 GLY A N 1
ATOM 786 C CA . GLY A 1 94 ? 8.039 1.669 -11.769 1.00 87.62 94 GLY A CA 1
ATOM 787 C C . GLY A 1 94 ? 6.758 1.386 -10.980 1.00 87.62 94 GLY A C 1
ATOM 788 O O . GLY A 1 94 ? 6.585 1.855 -9.851 1.00 87.62 94 GLY A O 1
ATOM 789 N N . ASP A 1 95 ? 5.862 0.589 -11.559 1.00 87.00 95 ASP A N 1
ATOM 790 C CA . ASP A 1 95 ? 4.522 0.336 -11.007 1.00 87.00 95 ASP A CA 1
ATOM 791 C C . ASP A 1 95 ? 4.566 -0.520 -9.728 1.00 87.00 95 ASP A C 1
ATOM 793 O O . ASP A 1 95 ? 3.682 -0.440 -8.876 1.00 87.00 95 ASP A O 1
ATOM 797 N N . GLY A 1 96 ? 5.630 -1.305 -9.528 1.00 89.19 96 GLY A N 1
ATOM 798 C CA . GLY A 1 96 ? 5.834 -2.047 -8.278 1.00 89.19 96 GLY A CA 1
ATOM 799 C C . GLY A 1 96 ? 6.044 -1.144 -7.054 1.00 89.19 96 GLY A C 1
ATOM 800 O O . GLY A 1 96 ? 5.782 -1.558 -5.921 1.00 89.19 96 GLY A O 1
ATOM 801 N N . GLY A 1 97 ? 6.456 0.113 -7.256 1.00 91.75 97 GLY A N 1
ATOM 802 C CA . GLY A 1 97 ? 6.648 1.079 -6.177 1.00 91.75 97 GLY A CA 1
ATOM 803 C C . GLY A 1 97 ? 5.339 1.455 -5.484 1.00 91.75 97 GLY A C 1
ATOM 804 O O . GLY A 1 97 ? 5.291 1.537 -4.251 1.00 91.75 97 GLY A O 1
ATOM 805 N N . SER A 1 98 ? 4.256 1.642 -6.249 1.00 92.62 98 SER A N 1
ATOM 806 C CA . SER A 1 98 ? 2.936 1.947 -5.684 1.00 92.62 98 SER A CA 1
ATOM 807 C C . SER A 1 98 ? 2.364 0.743 -4.935 1.00 92.62 98 SER A C 1
ATOM 809 O O . SER A 1 98 ? 1.860 0.905 -3.823 1.00 92.62 98 SER A O 1
ATOM 811 N N . GLU A 1 99 ? 2.530 -0.468 -5.476 1.00 94.12 99 GLU A N 1
ATOM 812 C CA . GLU A 1 99 ? 2.140 -1.730 -4.835 1.00 94.12 99 GLU A CA 1
ATOM 813 C C . GLU A 1 99 ? 2.877 -1.942 -3.502 1.00 94.12 99 GLU A C 1
ATOM 815 O O . GLU A 1 99 ? 2.254 -2.261 -2.485 1.00 94.12 99 GLU A O 1
ATOM 820 N N . LEU A 1 100 ? 4.192 -1.699 -3.473 1.00 95.56 100 LEU A N 1
ATOM 821 C CA . LEU A 1 100 ? 5.031 -1.842 -2.280 1.00 95.56 100 LEU A CA 1
ATOM 822 C C . LEU A 1 100 ? 4.641 -0.854 -1.175 1.00 95.56 100 LEU A C 1
ATOM 824 O O . LEU A 1 100 ? 4.546 -1.214 0.005 1.00 95.56 100 LEU A O 1
ATOM 828 N N . LEU A 1 101 ? 4.400 0.402 -1.544 1.00 95.75 101 LEU A N 1
ATOM 829 C CA . LEU A 1 101 ? 4.022 1.438 -0.589 1.00 95.75 101 LEU A CA 1
ATOM 830 C C . LEU A 1 101 ? 2.580 1.263 -0.108 1.00 95.75 101 LEU A C 1
ATOM 832 O O . LEU A 1 101 ? 2.325 1.411 1.088 1.00 95.75 101 LEU A O 1
ATOM 836 N N . ALA A 1 102 ? 1.657 0.855 -0.981 1.00 95.56 102 ALA A N 1
ATOM 837 C CA . ALA A 1 102 ? 0.313 0.464 -0.575 1.00 95.56 102 ALA A CA 1
ATOM 838 C C . ALA A 1 102 ? 0.352 -0.725 0.397 1.00 95.56 102 ALA A C 1
ATOM 840 O O . ALA A 1 102 ? -0.317 -0.686 1.431 1.00 95.56 102 ALA A O 1
ATOM 841 N N . LEU A 1 103 ? 1.183 -1.743 0.134 1.00 96.88 103 LEU A N 1
ATOM 842 C CA . LEU A 1 103 ? 1.358 -2.878 1.044 1.00 96.88 103 LEU A CA 1
ATOM 843 C C . LEU A 1 103 ? 1.879 -2.409 2.403 1.00 96.88 103 LEU A C 1
ATOM 845 O O . LEU A 1 103 ? 1.351 -2.812 3.437 1.00 96.88 103 LEU A O 1
ATOM 849 N N . THR A 1 104 ? 2.865 -1.512 2.411 1.00 96.69 104 THR A N 1
ATOM 850 C CA . THR A 1 104 ? 3.419 -0.933 3.642 1.00 96.69 104 THR A CA 1
ATOM 851 C C . THR A 1 104 ? 2.338 -0.223 4.462 1.00 96.69 104 THR A C 1
ATOM 853 O O . THR A 1 104 ? 2.214 -0.467 5.662 1.00 96.69 104 THR A O 1
ATOM 856 N N . VAL A 1 105 ? 1.506 0.596 3.815 1.00 96.81 105 VAL A N 1
ATOM 857 C CA . VAL A 1 105 ? 0.392 1.319 4.449 1.00 96.81 105 VAL A CA 1
ATOM 858 C C . VAL A 1 105 ? -0.651 0.353 5.027 1.00 96.81 105 VAL A C 1
ATOM 860 O O . VAL A 1 105 ? -1.090 0.507 6.168 1.00 96.81 105 VAL A O 1
ATOM 863 N N . VAL A 1 106 ? -1.035 -0.670 4.264 1.00 96.62 106 VAL A N 1
ATOM 864 C CA . VAL A 1 106 ? -2.017 -1.687 4.667 1.00 96.62 106 VAL A CA 1
ATOM 865 C C . VAL A 1 106 ? -1.489 -2.521 5.842 1.00 96.62 106 VAL A C 1
ATOM 867 O O . VAL A 1 106 ? -2.203 -2.734 6.824 1.00 96.62 106 VAL A O 1
ATOM 870 N N . LEU A 1 107 ? -0.225 -2.949 5.803 1.00 96.44 107 LEU A N 1
ATOM 871 C CA . LEU A 1 107 ? 0.408 -3.665 6.914 1.00 96.44 107 LEU A CA 1
ATOM 872 C C . LEU A 1 107 ? 0.521 -2.783 8.160 1.00 96.44 107 LEU A C 1
ATOM 874 O O . LEU A 1 107 ? 0.231 -3.247 9.264 1.00 96.44 107 LEU A O 1
ATOM 878 N N . PHE A 1 108 ? 0.874 -1.508 7.994 1.00 95.44 108 PHE A N 1
ATOM 879 C CA . PHE A 1 108 ? 0.876 -0.540 9.086 1.00 95.44 108 PHE A CA 1
ATOM 880 C C . PHE A 1 108 ? -0.512 -0.424 9.733 1.00 95.44 108 PHE A C 1
ATOM 882 O O . PHE A 1 108 ? -0.625 -0.492 10.958 1.00 95.44 108 PHE A O 1
ATOM 889 N N . ALA A 1 109 ? -1.579 -0.343 8.932 1.00 95.25 109 ALA A N 1
ATOM 890 C CA . ALA A 1 109 ? -2.949 -0.318 9.436 1.00 95.25 109 ALA A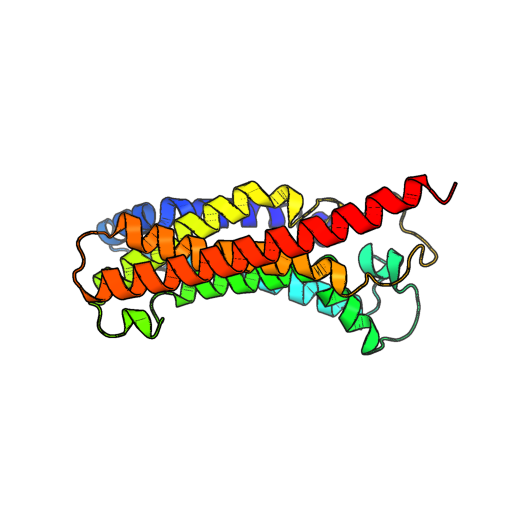 CA 1
ATOM 891 C C . ALA A 1 109 ? -3.319 -1.576 10.227 1.00 95.25 109 ALA A C 1
ATOM 893 O O . ALA A 1 109 ? -3.909 -1.468 11.303 1.00 95.25 109 ALA A O 1
ATOM 894 N N . LEU A 1 110 ? -2.920 -2.757 9.756 1.00 93.81 110 LEU A N 1
ATOM 895 C CA . LEU A 1 110 ? -3.201 -4.028 10.427 1.00 93.81 110 LEU A CA 1
ATOM 896 C C . LEU A 1 110 ? -2.458 -4.189 11.748 1.00 93.81 110 LEU A C 1
ATOM 898 O O . LEU A 1 110 ? -3.046 -4.615 12.743 1.00 93.81 110 LEU A O 1
ATOM 902 N N . TYR A 1 111 ? -1.177 -3.830 11.767 1.00 92.94 111 TYR A N 1
ATOM 903 C CA . TYR A 1 111 ? -0.331 -3.947 12.952 1.00 92.94 111 TYR A CA 1
ATOM 904 C C . TYR A 1 111 ? -0.395 -2.726 13.869 1.00 92.94 111 TYR A C 1
ATOM 906 O O . TYR A 1 111 ? 0.275 -2.706 14.903 1.00 92.94 111 TYR A O 1
ATOM 914 N N . SER A 1 112 ? -1.236 -1.741 13.551 1.00 90.31 112 SER A N 1
ATOM 915 C CA . SER A 1 112 ? -1.403 -0.517 14.338 1.00 90.31 112 SER A CA 1
ATOM 916 C C . SER A 1 112 ? -1.812 -0.781 15.795 1.00 90.31 112 SER A C 1
ATOM 918 O O . SER A 1 112 ? -1.422 -0.038 16.695 1.00 90.31 112 SER A O 1
ATOM 920 N N . GLU A 1 113 ? -2.502 -1.895 16.073 1.00 86.12 113 GLU A N 1
ATOM 921 C CA . GLU A 1 113 ? -2.814 -2.322 17.443 1.00 86.12 113 GLU A CA 1
ATOM 922 C C . GLU A 1 113 ? -1.542 -2.576 18.276 1.00 86.12 113 GLU A C 1
ATOM 924 O O . GLU A 1 113 ? -1.574 -2.460 19.496 1.00 86.12 113 GLU A O 1
ATOM 929 N N . ARG A 1 114 ? -0.407 -2.912 17.651 1.00 86.25 114 ARG A N 1
ATOM 930 C CA . ARG A 1 114 ? 0.869 -3.266 18.304 1.00 86.25 114 ARG A CA 1
ATOM 931 C C . ARG A 1 114 ? 1.849 -2.100 18.407 1.00 86.25 114 ARG A C 1
ATOM 933 O O . ARG A 1 114 ? 2.999 -2.314 18.783 1.00 86.25 114 ARG A O 1
ATOM 940 N N . LEU A 1 115 ? 1.417 -0.880 18.092 1.00 82.94 115 LEU A N 1
ATOM 941 C CA . LEU A 1 115 ? 2.292 0.284 18.173 1.00 82.94 115 LEU A CA 1
ATOM 942 C C . LEU A 1 115 ? 2.790 0.496 19.615 1.00 82.94 115 LEU A C 1
ATOM 944 O O . LEU A 1 115 ? 1.980 0.479 20.547 1.00 82.94 115 LEU A O 1
ATOM 948 N N . PRO A 1 116 ? 4.095 0.769 19.824 1.00 76.88 116 PRO A N 1
ATOM 949 C CA . PRO A 1 116 ? 4.650 1.023 21.156 1.00 76.88 116 PRO A CA 1
ATOM 950 C C . PRO A 1 116 ? 3.948 2.165 21.901 1.00 76.88 116 PRO A C 1
ATOM 952 O O . PRO A 1 116 ? 3.838 2.145 23.124 1.00 76.88 116 PRO A O 1
ATOM 955 N N . SER A 1 117 ? 3.421 3.148 21.164 1.00 73.00 117 SER A N 1
ATOM 956 C CA . SER A 1 117 ? 2.632 4.255 21.712 1.00 73.00 117 SER A CA 1
ATOM 957 C C . SER A 1 117 ? 1.325 3.817 22.377 1.00 73.00 117 SER A C 1
ATOM 959 O O . SER A 1 117 ? 0.819 4.530 23.239 1.00 73.00 117 SER A O 1
ATOM 961 N N . LEU A 1 118 ? 0.790 2.656 21.996 1.00 75.19 118 LEU A N 1
ATOM 962 C CA . LEU A 1 118 ? -0.464 2.097 22.496 1.00 75.19 118 LEU A CA 1
ATOM 963 C C . LEU A 1 118 ? -0.253 0.911 23.441 1.00 75.19 118 LEU A C 1
ATOM 965 O O . LEU A 1 118 ? -1.229 0.365 23.950 1.00 75.19 118 LEU A O 1
ATOM 969 N N . ALA A 1 119 ? 0.999 0.535 23.724 1.00 73.75 119 ALA A N 1
ATOM 970 C CA . ALA A 1 119 ? 1.334 -0.636 24.535 1.00 73.75 119 ALA A CA 1
ATOM 971 C C . ALA A 1 119 ? 0.762 -0.586 25.965 1.00 73.75 119 ALA A C 1
ATOM 973 O O . ALA A 1 119 ? 0.519 -1.627 26.563 1.00 73.75 119 ALA A O 1
ATOM 974 N N . LYS A 1 120 ? 0.524 0.616 26.509 1.00 72.62 120 LYS A N 1
ATOM 975 C CA . LYS A 1 120 ? -0.082 0.822 27.838 1.00 72.62 120 LYS A CA 1
ATOM 976 C C . LYS A 1 120 ? -1.618 0.922 27.810 1.00 72.62 120 LYS A C 1
ATOM 978 O O . LYS A 1 120 ? -2.231 1.109 28.858 1.00 72.62 120 LYS A O 1
ATOM 983 N N . GLY A 1 121 ? -2.240 0.881 26.630 1.00 69.81 121 GLY A N 1
ATOM 984 C CA . GLY A 1 121 ? -3.690 1.003 26.456 1.00 69.81 121 GLY A CA 1
ATOM 985 C C . GLY A 1 121 ? -4.428 -0.325 26.646 1.00 69.81 121 GLY A C 1
ATOM 986 O O . GLY A 1 121 ? -3.855 -1.394 26.460 1.00 69.81 121 GLY A O 1
ATOM 987 N N . ARG A 1 122 ? -5.724 -0.259 26.981 1.00 80.50 122 ARG A N 1
ATOM 988 C CA . ARG A 1 122 ? -6.610 -1.438 27.052 1.00 80.50 122 ARG A CA 1
ATOM 989 C C . ARG A 1 122 ? -6.749 -2.119 25.683 1.00 80.50 122 ARG A C 1
ATOM 991 O O . ARG A 1 122 ? -6.782 -1.438 24.660 1.00 80.50 122 ARG A O 1
ATOM 998 N N . ASP A 1 123 ? -6.936 -3.437 25.663 1.00 82.69 123 ASP A N 1
ATOM 999 C CA . ASP A 1 123 ? -7.022 -4.202 24.408 1.00 82.69 123 ASP A CA 1
ATOM 1000 C C . ASP A 1 123 ? -8.227 -3.823 23.533 1.00 82.69 123 ASP A C 1
ATOM 1002 O O . ASP A 1 123 ? -8.063 -3.628 22.330 1.00 82.69 123 ASP A O 1
ATOM 1006 N N . ASP A 1 124 ? -9.412 -3.602 24.118 1.00 82.62 124 ASP A N 1
ATOM 1007 C CA . ASP A 1 124 ? -10.594 -3.112 23.374 1.00 82.62 124 ASP A CA 1
ATOM 1008 C C . ASP A 1 124 ? -10.301 -1.782 22.660 1.00 82.62 124 ASP A C 1
ATOM 1010 O O . ASP A 1 124 ? -10.694 -1.550 21.518 1.00 82.62 124 ASP A O 1
ATOM 1014 N N . PHE A 1 125 ? -9.529 -0.915 23.311 1.00 82.62 125 PHE A N 1
ATOM 1015 C CA . PHE A 1 125 ? -9.141 0.361 22.738 1.00 82.62 125 PHE A CA 1
ATOM 1016 C C . PHE A 1 125 ? -8.173 0.177 21.552 1.00 82.62 125 PHE A C 1
ATOM 1018 O O . PHE A 1 125 ? -8.355 0.797 20.503 1.00 82.62 125 PHE A O 1
ATOM 1025 N N . ARG A 1 126 ? -7.171 -0.701 21.686 1.00 86.62 126 ARG A N 1
ATOM 1026 C CA . ARG A 1 126 ? -6.196 -0.997 20.620 1.00 86.62 126 ARG A CA 1
ATOM 1027 C C . ARG A 1 126 ? -6.883 -1.557 19.372 1.00 86.62 126 ARG A C 1
ATOM 1029 O O . ARG A 1 126 ? -6.527 -1.180 18.256 1.00 86.62 126 ARG A O 1
ATOM 1036 N N . LEU A 1 127 ? -7.915 -2.380 19.563 1.00 89.19 127 LEU A N 1
ATOM 1037 C CA . LEU A 1 127 ? -8.753 -2.904 18.482 1.00 89.19 127 LEU A CA 1
ATOM 1038 C C . LEU A 1 127 ? -9.557 -1.797 17.788 1.00 89.19 127 LEU A C 1
ATOM 1040 O O . LEU A 1 127 ? -9.553 -1.712 16.560 1.00 89.19 127 LEU A O 1
ATOM 1044 N N . ARG A 1 128 ? -10.196 -0.898 18.550 1.00 88.56 128 ARG A N 1
ATOM 1045 C CA . ARG A 1 128 ? -10.924 0.248 17.974 1.00 88.56 128 ARG A CA 1
ATOM 1046 C C . ARG A 1 128 ? -10.003 1.189 17.207 1.00 88.56 128 ARG A C 1
ATOM 1048 O O . ARG A 1 128 ? -10.372 1.636 16.125 1.00 88.56 128 ARG A O 1
ATOM 1055 N N . PHE A 1 129 ? -8.807 1.456 17.731 1.00 90.19 129 PHE A N 1
ATOM 1056 C CA . PHE A 1 129 ? -7.793 2.252 17.043 1.00 90.19 129 PHE A CA 1
ATOM 1057 C C . PHE A 1 129 ? -7.431 1.637 15.688 1.00 90.19 129 PHE A C 1
ATOM 1059 O O . PHE A 1 129 ? -7.504 2.322 14.668 1.00 90.19 129 PHE A O 1
ATOM 1066 N N . ARG A 1 130 ? -7.137 0.330 15.663 1.00 93.12 130 ARG A N 1
ATOM 1067 C CA . ARG A 1 130 ? -6.859 -0.410 14.427 1.00 93.12 130 ARG A CA 1
ATOM 1068 C C . ARG A 1 130 ? -8.002 -0.295 13.430 1.00 93.12 130 ARG A C 1
ATOM 1070 O O . ARG A 1 130 ? -7.767 0.040 12.276 1.00 93.12 130 ARG A O 1
ATOM 1077 N N . ASN A 1 131 ? -9.237 -0.514 13.872 1.00 93.44 131 ASN A N 1
ATOM 1078 C CA . ASN A 1 131 ? -10.402 -0.447 12.994 1.00 93.44 131 ASN A CA 1
ATOM 1079 C C . ASN A 1 131 ? -10.600 0.961 12.399 1.00 93.44 131 ASN A C 1
ATOM 1081 O O . ASN A 1 131 ? -10.935 1.082 11.223 1.00 93.44 131 ASN A O 1
ATOM 1085 N N . ARG A 1 132 ? -10.341 2.032 13.167 1.00 93.12 132 ARG A N 1
ATOM 1086 C CA . ARG A 1 132 ? -10.374 3.416 12.652 1.00 93.12 132 ARG A CA 1
ATOM 1087 C C . ARG A 1 132 ? -9.267 3.683 11.638 1.00 93.12 132 ARG A C 1
ATOM 1089 O O . ARG A 1 132 ? -9.515 4.348 10.635 1.00 93.12 132 ARG A O 1
ATOM 1096 N N . LEU A 1 133 ? -8.074 3.142 11.873 1.00 94.38 133 LEU A N 1
ATOM 1097 C CA . LEU A 1 133 ? -6.947 3.296 10.959 1.00 94.38 133 LEU A CA 1
ATOM 1098 C C . LEU A 1 133 ? -7.165 2.508 9.659 1.00 94.38 133 LEU A C 1
ATOM 1100 O O . LEU A 1 133 ? -6.910 3.036 8.578 1.00 94.38 133 LEU A O 1
ATOM 1104 N N . MET A 1 134 ? -7.717 1.294 9.748 1.00 95.81 134 MET A N 1
ATOM 1105 C CA . MET A 1 134 ? -8.164 0.505 8.594 1.00 95.81 134 MET A CA 1
ATOM 1106 C C . MET A 1 134 ? -9.245 1.239 7.796 1.00 95.81 134 MET A C 1
ATOM 1108 O O . MET A 1 134 ? -9.151 1.292 6.575 1.00 95.81 134 MET A O 1
ATOM 1112 N N . MET A 1 135 ? -10.227 1.852 8.467 1.00 95.81 135 MET A N 1
ATOM 1113 C CA . MET A 1 135 ? -11.277 2.636 7.809 1.00 95.81 135 MET A CA 1
ATOM 1114 C C . MET A 1 135 ? -10.694 3.808 7.011 1.00 95.81 135 MET A C 1
ATOM 1116 O O . MET A 1 135 ? -11.012 3.968 5.835 1.00 95.81 135 MET A O 1
ATOM 1120 N N . PHE A 1 136 ? -9.822 4.607 7.632 1.00 96.00 136 PHE A N 1
ATOM 1121 C CA . PHE A 1 136 ? -9.169 5.742 6.974 1.00 96.00 136 PHE A CA 1
ATOM 1122 C C . PHE A 1 136 ? -8.293 5.301 5.797 1.00 96.00 136 PHE A C 1
ATOM 1124 O O . PHE A 1 136 ? -8.370 5.870 4.712 1.00 96.00 136 PHE A O 1
ATOM 1131 N N . THR A 1 137 ? -7.500 4.249 6.006 1.00 96.31 137 THR A N 1
ATOM 1132 C CA . THR A 1 137 ? -6.627 3.667 4.980 1.00 96.31 137 THR A CA 1
ATOM 1133 C C . THR A 1 137 ? -7.433 3.136 3.800 1.00 96.31 137 THR A C 1
ATOM 1135 O O . THR A 1 137 ? -7.103 3.428 2.656 1.00 96.31 137 THR A O 1
ATOM 1138 N N . GLY A 1 138 ? -8.510 2.393 4.070 1.00 95.81 138 GLY A N 1
ATOM 1139 C CA . GLY A 1 138 ? -9.406 1.869 3.043 1.00 95.81 138 GLY A CA 1
ATOM 1140 C C . GLY A 1 138 ? -10.041 2.985 2.221 1.00 95.81 138 GLY A C 1
ATOM 1141 O O . GLY A 1 138 ? -10.051 2.906 0.997 1.00 95.81 138 GLY A O 1
ATOM 1142 N N . LEU A 1 139 ? -10.494 4.057 2.880 1.00 96.25 139 LEU A N 1
ATOM 1143 C CA . LEU A 1 139 ? -11.061 5.222 2.205 1.00 96.25 139 LEU A CA 1
ATOM 1144 C C . LEU A 1 139 ? -10.034 5.914 1.305 1.00 96.25 139 LEU A C 1
ATOM 1146 O O . LEU A 1 139 ? -10.323 6.125 0.130 1.00 96.25 139 LEU A O 1
ATOM 1150 N N . LEU A 1 140 ? -8.833 6.208 1.815 1.00 96.12 140 LEU A N 1
ATOM 1151 C CA . LEU A 1 140 ? -7.797 6.853 1.009 1.00 96.12 140 LEU A CA 1
ATOM 1152 C C . LEU A 1 140 ? -7.378 5.990 -0.180 1.00 96.12 140 LEU A C 1
ATOM 1154 O O . LEU A 1 140 ? -7.407 6.486 -1.302 1.00 96.12 140 LEU A O 1
ATOM 1158 N N . LEU A 1 141 ? -7.083 4.704 0.036 1.00 94.94 141 LEU A N 1
ATOM 1159 C CA . LEU A 1 141 ? -6.670 3.801 -1.040 1.00 94.94 141 LEU A CA 1
ATOM 1160 C C . LEU A 1 141 ? -7.765 3.580 -2.089 1.00 94.94 141 LEU A C 1
ATOM 1162 O O . LEU A 1 141 ? -7.440 3.475 -3.267 1.00 94.94 141 LEU A O 1
ATOM 1166 N N . ILE A 1 142 ? -9.047 3.551 -1.701 1.00 94.31 142 ILE A N 1
ATOM 1167 C CA . ILE A 1 142 ? -10.155 3.516 -2.669 1.00 94.31 142 ILE A CA 1
ATOM 1168 C C . ILE A 1 142 ? -10.166 4.799 -3.495 1.00 94.31 142 ILE A C 1
ATOM 1170 O O . ILE A 1 142 ? -10.189 4.731 -4.723 1.00 94.31 142 ILE A O 1
ATOM 1174 N N . THR A 1 143 ? -10.113 5.964 -2.845 1.00 93.12 143 THR A N 1
ATOM 1175 C CA . THR A 1 143 ? -10.171 7.251 -3.557 1.00 93.12 143 THR A CA 1
ATOM 1176 C C . THR A 1 143 ? -8.961 7.493 -4.456 1.00 93.12 143 THR A C 1
ATOM 1178 O O . THR A 1 143 ? -9.096 8.132 -5.493 1.00 93.12 143 THR A O 1
ATOM 1181 N N . SER A 1 144 ? -7.794 6.950 -4.105 1.00 92.12 144 SER A N 1
ATOM 1182 C CA . SER A 1 144 ? -6.567 7.059 -4.895 1.00 92.12 144 SER A CA 1
ATOM 1183 C C . SER A 1 144 ? -6.314 5.851 -5.802 1.00 92.12 144 SER A C 1
ATOM 1185 O O . SER A 1 144 ? -5.257 5.783 -6.424 1.00 92.12 144 SER A O 1
ATOM 1187 N N . SER A 1 145 ? -7.236 4.885 -5.873 1.00 88.50 145 SER A N 1
ATOM 1188 C CA . SER A 1 145 ? -7.013 3.602 -6.558 1.00 88.50 145 SER A CA 1
ATOM 1189 C C . SER A 1 145 ? -6.663 3.774 -8.034 1.00 88.50 145 SER A C 1
ATOM 1191 O O . SER A 1 145 ? -5.677 3.206 -8.482 1.00 88.50 145 SER A O 1
ATOM 1193 N N . ALA A 1 146 ? -7.393 4.628 -8.754 1.00 85.44 146 ALA A N 1
ATOM 1194 C CA . ALA A 1 146 ? -7.145 4.903 -10.170 1.00 85.44 146 ALA A CA 1
ATOM 1195 C C . ALA A 1 146 ? -5.761 5.521 -10.442 1.00 85.44 146 ALA A C 1
ATOM 1197 O O . ALA A 1 146 ? -5.212 5.349 -11.525 1.00 85.44 146 ALA A O 1
ATOM 1198 N N . VAL A 1 147 ? -5.197 6.238 -9.463 1.00 88.00 147 VAL A N 1
ATOM 1199 C CA . VAL A 1 147 ? -3.875 6.871 -9.580 1.00 88.00 147 VAL A CA 1
ATOM 1200 C C . VAL A 1 147 ? -2.762 5.901 -9.184 1.00 88.00 147 VAL A C 1
ATOM 1202 O O . VAL A 1 147 ? -1.719 5.872 -9.825 1.00 88.00 147 VAL A O 1
ATOM 1205 N N . LEU A 1 148 ? -2.966 5.113 -8.124 1.00 86.75 148 LEU A N 1
ATOM 1206 C CA . LEU A 1 148 ? -1.961 4.169 -7.623 1.00 86.75 148 LEU A CA 1
ATOM 1207 C C . LEU A 1 148 ? -1.878 2.885 -8.453 1.00 86.75 148 LEU A C 1
ATOM 1209 O O . LEU A 1 148 ? -0.813 2.275 -8.518 1.00 86.75 148 LEU A O 1
ATOM 1213 N N . PHE A 1 149 ? -2.996 2.477 -9.050 1.00 87.88 149 PHE A N 1
ATOM 1214 C CA . PHE A 1 149 ? -3.153 1.228 -9.787 1.00 87.88 149 PHE A CA 1
ATOM 1215 C C . PHE A 1 149 ? -3.759 1.520 -11.168 1.00 87.88 149 PHE A C 1
ATOM 1217 O O . PHE A 1 149 ? -4.923 1.190 -11.411 1.00 87.88 149 PHE A O 1
ATOM 1224 N N . PRO A 1 150 ? -3.008 2.179 -12.070 1.00 85.94 150 PRO A N 1
ATOM 1225 C CA . PRO A 1 150 ? -3.506 2.488 -13.403 1.00 85.94 150 PRO A CA 1
ATOM 1226 C C . PRO A 1 150 ? -3.801 1.198 -14.176 1.00 85.94 150 PRO A C 1
ATOM 1228 O O . PRO A 1 150 ? -3.035 0.237 -14.126 1.00 85.94 150 PRO A O 1
ATOM 1231 N N . GLU A 1 151 ? -4.902 1.173 -14.928 1.00 82.69 151 GLU A N 1
ATOM 1232 C CA . GLU A 1 151 ? -5.337 -0.022 -15.668 1.00 82.69 151 GLU A CA 1
ATOM 1233 C C . GLU A 1 151 ? -4.270 -0.533 -16.647 1.00 82.69 151 GLU A C 1
ATOM 1235 O O . GLU A 1 151 ? -4.071 -1.741 -16.779 1.00 82.69 151 GLU A O 1
ATOM 1240 N N . SER A 1 152 ? -3.511 0.376 -17.264 1.00 80.44 152 SER A N 1
ATOM 1241 C CA . SER A 1 152 ? -2.419 0.039 -18.185 1.00 80.44 152 SER A CA 1
ATOM 1242 C C . SER A 1 152 ? -1.327 -0.834 -17.561 1.00 80.44 152 SER A C 1
ATOM 1244 O O . SER A 1 152 ? -0.635 -1.540 -18.286 1.00 80.44 152 SER A O 1
ATOM 1246 N N . ALA A 1 153 ? -1.165 -0.812 -16.235 1.00 81.31 153 ALA A N 1
ATOM 1247 C CA . ALA A 1 153 ? -0.188 -1.644 -15.535 1.00 81.31 153 ALA A CA 1
ATOM 1248 C C . ALA A 1 153 ? -0.638 -3.110 -15.396 1.00 81.31 153 ALA A C 1
ATOM 1250 O O . ALA A 1 153 ? 0.183 -3.988 -15.122 1.00 81.31 153 ALA A O 1
ATOM 1251 N N . TYR A 1 154 ? -1.934 -3.388 -15.575 1.00 82.56 154 TYR A N 1
ATOM 1252 C CA . TYR A 1 154 ? -2.529 -4.700 -15.309 1.00 82.56 154 TYR A CA 1
ATOM 1253 C C . TYR A 1 154 ? -3.111 -5.376 -16.546 1.00 82.56 154 TYR A C 1
ATOM 1255 O O . TYR A 1 154 ? -3.132 -6.607 -16.577 1.00 82.56 154 TYR A O 1
ATOM 1263 N N . TYR A 1 155 ? -3.530 -4.618 -17.556 1.00 81.31 155 TYR A N 1
ATOM 1264 C CA . TYR A 1 155 ? -4.075 -5.151 -18.805 1.00 81.31 155 TYR A CA 1
ATOM 1265 C C . TYR A 1 155 ? -3.057 -5.074 -19.940 1.00 81.31 155 TYR A C 1
ATOM 1267 O O . TYR A 1 155 ? -2.355 -4.071 -20.085 1.00 81.31 155 TYR A O 1
ATOM 1275 N N . SER A 1 156 ? -2.994 -6.121 -20.766 1.00 75.94 156 SER A N 1
ATOM 1276 C CA . SER A 1 156 ? -2.129 -6.117 -21.945 1.00 75.94 156 SER A CA 1
ATOM 1277 C C . SER A 1 156 ? -2.634 -5.120 -22.995 1.00 75.94 156 SER A C 1
ATOM 1279 O O . SER A 1 156 ? -3.798 -5.197 -23.402 1.00 75.94 156 SER A O 1
ATOM 1281 N N . PRO A 1 157 ? -1.782 -4.206 -23.497 1.00 77.25 157 PRO A N 1
ATOM 1282 C CA . PRO A 1 157 ? -2.144 -3.387 -24.644 1.00 77.25 157 PRO A CA 1
ATOM 1283 C C . PRO A 1 157 ? -2.261 -4.245 -25.909 1.00 77.25 157 PRO A C 1
ATOM 1285 O O . PRO A 1 157 ? -1.676 -5.323 -26.017 1.00 77.25 157 PRO A O 1
ATOM 1288 N N . SER A 1 158 ? -2.987 -3.728 -26.902 1.00 74.56 158 SER A N 1
ATOM 1289 C CA . SER A 1 158 ? -3.204 -4.381 -28.202 1.00 74.56 158 SER A CA 1
ATOM 1290 C C . SER A 1 158 ? -1.908 -4.653 -28.974 1.00 74.56 158 SER A C 1
ATOM 1292 O O . SER A 1 158 ? -1.847 -5.593 -29.763 1.00 74.56 158 SER A O 1
ATOM 1294 N N . THR A 1 159 ? -0.863 -3.864 -28.722 1.00 75.69 159 THR A N 1
ATOM 1295 C CA . THR A 1 159 ? 0.488 -4.076 -29.246 1.00 75.69 159 THR A CA 1
ATOM 1296 C C . THR A 1 159 ? 1.515 -3.846 -28.144 1.00 75.69 159 THR A C 1
ATOM 1298 O O . THR A 1 159 ? 1.547 -2.768 -27.548 1.00 75.69 159 THR A O 1
ATOM 1301 N N . LEU A 1 160 ? 2.373 -4.837 -27.900 1.00 79.38 160 LEU A N 1
ATOM 1302 C CA . LEU A 1 160 ? 3.521 -4.706 -27.005 1.00 79.38 160 LEU A CA 1
ATOM 1303 C C . LEU A 1 160 ? 4.748 -4.209 -27.782 1.00 79.38 160 LEU A C 1
ATOM 1305 O O . LEU A 1 160 ? 4.933 -4.586 -28.943 1.00 79.38 160 LEU A O 1
ATOM 1309 N N . PRO A 1 161 ? 5.595 -3.371 -27.166 1.00 78.00 161 PRO A N 1
ATOM 1310 C CA . PRO A 1 161 ? 6.809 -2.904 -27.813 1.00 78.00 161 PRO A CA 1
ATOM 1311 C C . PRO A 1 161 ? 7.802 -4.056 -27.999 1.00 78.00 161 PRO A C 1
ATOM 1313 O O . PRO A 1 161 ? 8.104 -4.794 -27.066 1.00 78.00 161 PRO A O 1
ATOM 1316 N N . THR A 1 162 ? 8.329 -4.203 -29.215 1.00 74.06 162 THR A N 1
ATOM 1317 C CA . THR A 1 162 ? 9.326 -5.235 -29.555 1.00 74.06 162 THR A CA 1
ATOM 1318 C C . THR A 1 162 ? 10.746 -4.854 -29.135 1.00 74.06 162 THR A C 1
ATOM 1320 O O . THR A 1 162 ? 11.630 -5.705 -29.087 1.00 74.06 162 THR A O 1
ATOM 1323 N N . THR A 1 163 ? 10.973 -3.575 -28.836 1.00 77.75 163 THR A N 1
ATOM 1324 C CA . THR A 1 163 ? 12.234 -3.018 -28.336 1.00 77.75 163 THR A CA 1
ATOM 1325 C C . THR A 1 163 ? 11.941 -2.055 -27.187 1.00 77.75 163 THR A C 1
ATOM 1327 O O . THR A 1 163 ? 10.921 -1.363 -27.262 1.00 77.75 163 THR A O 1
ATOM 1330 N N . PRO A 1 164 ? 12.819 -1.943 -26.172 1.00 82.00 164 PRO A N 1
ATOM 1331 C CA . PRO A 1 164 ? 12.652 -0.972 -25.094 1.00 82.00 164 PRO A CA 1
ATOM 1332 C C . PRO A 1 164 ? 12.459 0.440 -25.647 1.00 82.00 164 PRO A C 1
ATOM 1334 O O . PRO A 1 164 ? 13.238 0.893 -26.486 1.00 82.00 164 PRO A O 1
ATOM 1337 N N . ILE A 1 165 ? 11.412 1.123 -25.190 1.00 81.56 165 ILE A N 1
ATOM 1338 C CA . ILE A 1 165 ? 11.061 2.476 -25.653 1.00 81.56 165 ILE A CA 1
ATOM 1339 C C . ILE A 1 165 ? 11.604 3.539 -24.687 1.00 81.56 165 ILE A C 1
ATOM 1341 O O . ILE A 1 165 ? 11.812 4.684 -25.081 1.00 81.56 165 ILE A O 1
ATOM 1345 N N . GLY A 1 166 ? 11.876 3.177 -23.429 1.00 77.19 166 GLY A N 1
ATOM 1346 C CA . GLY A 1 166 ? 12.329 4.116 -22.404 1.00 77.19 166 GLY A CA 1
ATOM 1347 C C . GLY A 1 166 ? 13.431 3.563 -21.508 1.00 77.19 166 GLY A C 1
ATOM 1348 O O . GLY A 1 166 ? 13.664 2.360 -21.431 1.00 77.19 166 GLY A O 1
ATOM 1349 N N . ALA A 1 167 ? 14.100 4.467 -20.792 1.00 83.00 167 ALA A N 1
ATOM 1350 C CA . ALA A 1 167 ? 15.022 4.105 -19.723 1.00 83.00 167 ALA A CA 1
ATOM 1351 C C . ALA A 1 167 ? 14.262 3.826 -18.417 1.00 83.00 167 ALA A C 1
ATOM 1353 O O . ALA A 1 167 ? 13.211 4.418 -18.167 1.00 83.00 167 ALA A O 1
ATOM 1354 N N . ILE A 1 168 ? 14.827 2.970 -17.557 1.00 85.56 168 ILE A N 1
ATOM 1355 C CA . ILE A 1 168 ? 14.267 2.668 -16.230 1.00 85.56 168 ILE A CA 1
ATOM 1356 C C . ILE A 1 168 ? 14.029 3.977 -15.452 1.00 85.56 168 ILE A C 1
ATOM 1358 O O . ILE A 1 168 ? 14.989 4.749 -15.290 1.00 85.56 168 ILE A O 1
ATOM 1362 N N . PRO A 1 169 ? 12.819 4.198 -14.893 1.00 88.50 169 PRO A N 1
ATOM 1363 C CA . PRO A 1 169 ? 12.476 5.425 -14.181 1.00 88.50 169 PRO A CA 1
ATOM 1364 C C . PRO A 1 169 ? 13.501 5.817 -13.108 1.00 88.50 169 PRO A C 1
ATOM 1366 O O . PRO A 1 169 ? 14.110 4.969 -12.440 1.00 88.50 169 PRO A O 1
ATOM 1369 N N . ALA A 1 170 ? 13.732 7.122 -12.957 1.00 89.19 170 ALA A N 1
ATOM 1370 C CA . ALA A 1 170 ? 14.667 7.667 -11.976 1.00 89.19 170 ALA A CA 1
ATOM 1371 C C . ALA A 1 170 ? 14.152 7.479 -10.541 1.00 89.19 170 ALA A C 1
ATOM 1373 O O . ALA A 1 170 ? 12.955 7.478 -10.307 1.00 89.19 170 ALA A O 1
ATOM 1374 N N . TRP A 1 171 ? 15.047 7.424 -9.550 1.00 88.81 171 TRP A N 1
ATOM 1375 C CA . TRP A 1 171 ? 14.655 7.310 -8.135 1.00 88.81 171 TRP A CA 1
ATOM 1376 C C . TRP A 1 171 ? 13.730 8.433 -7.654 1.00 88.81 171 TRP A C 1
ATOM 1378 O O . TRP A 1 171 ? 12.961 8.233 -6.723 1.00 88.81 171 TRP A O 1
ATOM 1388 N N . ALA A 1 172 ? 13.764 9.601 -8.298 1.00 88.06 172 ALA A N 1
ATOM 1389 C CA . ALA A 1 172 ? 12.873 10.708 -7.974 1.00 88.06 172 ALA A CA 1
ATOM 1390 C C . ALA A 1 172 ? 11.379 10.367 -8.164 1.00 88.06 172 ALA A C 1
ATOM 1392 O O . ALA A 1 172 ? 10.546 10.979 -7.498 1.00 88.06 172 ALA A O 1
ATOM 1393 N N . THR A 1 173 ? 11.027 9.380 -9.003 1.00 86.94 173 THR A N 1
ATOM 1394 C CA . THR A 1 173 ? 9.624 8.995 -9.252 1.00 86.94 173 THR A CA 1
ATOM 1395 C C . THR A 1 173 ? 8.942 8.386 -8.030 1.00 86.94 173 THR A C 1
ATOM 1397 O O . THR A 1 173 ? 7.725 8.498 -7.904 1.00 86.94 173 THR A O 1
ATOM 1400 N N . ILE A 1 174 ? 9.697 7.807 -7.087 1.00 91.31 174 ILE A N 1
ATOM 1401 C CA . ILE A 1 174 ? 9.115 7.225 -5.870 1.00 91.31 174 ILE A CA 1
ATOM 1402 C C . ILE A 1 174 ? 8.771 8.277 -4.810 1.00 91.31 174 ILE A C 1
ATOM 1404 O O . ILE A 1 174 ? 7.954 8.030 -3.925 1.00 91.31 174 ILE A O 1
ATOM 1408 N N . VAL A 1 175 ? 9.378 9.464 -4.877 1.00 92.56 175 VAL A N 1
ATOM 1409 C CA . VAL A 1 175 ? 9.270 10.478 -3.819 1.00 92.56 175 VAL A CA 1
ATOM 1410 C C . VAL A 1 175 ? 7.814 10.908 -3.552 1.00 92.56 175 VAL A C 1
ATOM 1412 O O . VAL A 1 175 ? 7.413 10.889 -2.384 1.00 92.56 175 VAL A O 1
ATOM 1415 N N . PRO A 1 176 ? 6.971 11.202 -4.567 1.00 91.75 176 PRO A N 1
ATOM 1416 C CA . PRO A 1 176 ? 5.547 11.477 -4.356 1.00 91.75 176 PRO A CA 1
ATOM 1417 C C . PRO A 1 176 ? 4.805 10.341 -3.649 1.00 91.75 176 PRO A C 1
ATOM 1419 O O . PRO A 1 176 ? 3.988 10.590 -2.763 1.00 91.75 176 PRO A O 1
ATOM 1422 N N . LEU A 1 177 ? 5.112 9.089 -4.002 1.00 92.75 177 LEU A N 1
ATOM 1423 C CA . LEU A 1 177 ? 4.476 7.916 -3.409 1.00 92.75 177 LEU A CA 1
ATOM 1424 C C . LEU A 1 177 ? 4.897 7.738 -1.942 1.00 92.75 177 LEU A C 1
ATOM 1426 O O . LEU A 1 177 ? 4.073 7.379 -1.096 1.00 92.75 177 LEU A O 1
ATOM 1430 N N . VAL A 1 178 ? 6.159 8.028 -1.605 1.00 95.38 178 VAL A N 1
ATOM 1431 C CA . VAL A 1 178 ? 6.650 8.024 -0.216 1.00 95.38 178 VAL A CA 1
ATOM 1432 C C . VAL A 1 178 ? 5.931 9.089 0.611 1.00 95.38 178 VAL A C 1
ATOM 1434 O O . VAL A 1 178 ? 5.496 8.803 1.729 1.00 95.38 178 VAL A O 1
ATOM 1437 N N . PHE A 1 179 ? 5.742 10.296 0.072 1.00 95.12 179 PHE A N 1
ATOM 1438 C CA . PHE A 1 179 ? 4.963 11.332 0.753 1.00 95.12 179 PHE A CA 1
ATOM 1439 C C . PHE A 1 179 ? 3.502 10.920 0.931 1.00 95.12 179 PHE A C 1
ATOM 1441 O O . PHE A 1 179 ? 2.983 11.006 2.044 1.00 95.12 179 PHE A O 1
ATOM 1448 N N . PHE A 1 180 ? 2.858 10.416 -0.122 1.00 94.56 180 PHE A N 1
ATOM 1449 C CA . PHE A 1 180 ? 1.473 9.953 -0.071 1.00 94.56 180 PHE A CA 1
ATOM 1450 C C . PHE A 1 180 ? 1.268 8.844 0.973 1.00 94.56 180 PHE A C 1
ATOM 1452 O O . PHE A 1 180 ? 0.383 8.941 1.826 1.00 94.56 180 PHE A O 1
ATOM 1459 N N . SER A 1 181 ? 2.110 7.808 0.956 1.00 95.00 181 SER A N 1
ATOM 1460 C CA . SER A 1 181 ? 2.035 6.690 1.906 1.00 95.00 181 SER A CA 1
ATOM 1461 C C . SER A 1 181 ? 2.299 7.141 3.342 1.00 95.00 181 SER A C 1
ATOM 1463 O O . SER A 1 181 ? 1.552 6.779 4.252 1.00 95.00 181 SER A O 1
ATOM 1465 N N . SER A 1 182 ? 3.297 7.999 3.556 1.00 95.25 182 SER A N 1
ATOM 1466 C CA . SER A 1 182 ? 3.615 8.536 4.882 1.00 95.25 182 SER A CA 1
ATOM 1467 C C . SER A 1 182 ? 2.484 9.408 5.435 1.00 95.25 182 SER A C 1
ATOM 1469 O O . SER A 1 182 ? 2.094 9.254 6.595 1.00 95.25 182 SER A O 1
ATOM 1471 N N . LEU A 1 183 ? 1.905 10.286 4.608 1.00 95.31 183 LEU A N 1
ATOM 1472 C CA . LEU A 1 183 ? 0.736 11.088 4.981 1.00 95.31 183 LEU A CA 1
ATOM 1473 C C . LEU A 1 183 ? -0.483 10.210 5.269 1.00 95.31 183 LEU A C 1
ATOM 1475 O O . LEU A 1 183 ? -1.207 10.483 6.221 1.00 95.31 183 LEU A O 1
ATOM 1479 N N . THR A 1 184 ? -0.677 9.130 4.513 1.00 95.31 184 THR A N 1
ATOM 1480 C CA . THR A 1 184 ? -1.761 8.168 4.747 1.00 95.31 184 THR A CA 1
ATOM 1481 C C . THR A 1 184 ? -1.600 7.465 6.097 1.00 95.31 184 THR A C 1
ATOM 1483 O O . THR A 1 184 ? -2.543 7.426 6.887 1.00 95.31 184 THR A O 1
ATOM 1486 N N . MET A 1 185 ? -0.399 6.975 6.421 1.00 94.75 185 MET A N 1
ATOM 1487 C CA . MET A 1 185 ? -0.129 6.292 7.693 1.00 94.75 185 MET A CA 1
ATOM 1488 C C . MET A 1 185 ? -0.327 7.218 8.900 1.00 94.75 185 MET A C 1
ATOM 1490 O O . MET A 1 185 ? -1.107 6.914 9.805 1.00 94.75 185 MET A O 1
ATOM 1494 N N . PHE A 1 186 ? 0.347 8.371 8.922 1.00 93.06 186 PHE A N 1
ATOM 1495 C CA . PHE A 1 186 ? 0.305 9.267 10.084 1.00 93.06 186 PHE A CA 1
ATOM 1496 C C . PHE A 1 186 ? -0.957 10.135 10.132 1.00 93.06 186 PHE A C 1
ATOM 1498 O O . PHE A 1 186 ? -1.425 10.479 11.219 1.00 93.06 186 PHE A O 1
ATOM 1505 N N . GLY A 1 187 ? -1.556 10.443 8.980 1.00 91.94 187 GLY A N 1
ATOM 1506 C CA . GLY A 1 187 ? -2.900 11.013 8.901 1.00 91.94 187 GLY A CA 1
ATOM 1507 C C . GLY A 1 187 ? -3.943 10.054 9.472 1.00 91.94 187 GLY A C 1
ATOM 1508 O O . GLY A 1 187 ? -4.812 10.482 10.228 1.00 91.94 187 GLY A O 1
ATOM 1509 N N . GLY A 1 188 ? -3.790 8.750 9.218 1.00 92.06 188 GLY A N 1
ATOM 1510 C CA . GLY A 1 188 ? -4.609 7.699 9.817 1.00 92.06 188 GLY A CA 1
ATOM 1511 C C . GLY A 1 188 ? -4.446 7.599 11.332 1.00 92.06 188 GLY A C 1
ATOM 1512 O O . GLY A 1 188 ? -5.449 7.489 12.036 1.00 92.06 188 GLY A O 1
ATOM 1513 N N . GLU A 1 189 ? -3.216 7.714 11.856 1.00 91.62 189 GLU A N 1
ATOM 1514 C CA . GLU A 1 189 ? -2.984 7.832 13.307 1.00 91.62 189 GLU A CA 1
ATOM 1515 C C . GLU A 1 189 ? -3.761 9.026 13.885 1.00 91.62 189 GLU A C 1
ATOM 1517 O O . GLU A 1 189 ? -4.484 8.877 14.871 1.00 91.62 189 GLU A O 1
ATOM 1522 N N . LEU A 1 190 ? -3.642 10.207 13.266 1.00 90.12 190 LEU A N 1
ATOM 1523 C CA . LEU A 1 190 ? -4.298 11.430 13.732 1.00 90.12 190 LEU A CA 1
ATOM 1524 C C . LEU A 1 190 ? -5.830 11.315 13.685 1.00 90.12 190 LEU A C 1
ATOM 1526 O O . LEU A 1 190 ? -6.500 11.721 14.635 1.00 90.12 190 LEU A O 1
ATOM 1530 N N . PHE A 1 191 ? -6.376 10.728 12.618 1.00 91.25 191 PHE A N 1
ATOM 1531 C CA . PHE A 1 191 ? -7.805 10.456 12.460 1.00 91.25 191 PHE A CA 1
ATOM 1532 C C . PHE A 1 191 ? -8.330 9.461 13.507 1.00 91.25 191 PHE A C 1
ATOM 1534 O O . PHE A 1 191 ? -9.383 9.664 14.117 1.00 91.25 191 PHE A O 1
ATOM 1541 N N . ALA A 1 192 ? -7.592 8.381 13.766 1.00 89.88 192 ALA A N 1
ATOM 1542 C CA . ALA A 1 192 ? -7.969 7.406 14.782 1.00 89.88 192 ALA A CA 1
ATOM 1543 C C . ALA A 1 192 ? -7.938 8.023 16.191 1.00 89.88 192 ALA A C 1
ATOM 1545 O O . ALA A 1 192 ? -8.827 7.768 17.002 1.00 89.88 192 ALA A O 1
ATOM 1546 N N . VAL A 1 193 ? -6.960 8.887 16.477 1.00 87.06 193 VAL A N 1
ATOM 1547 C CA . VAL A 1 193 ? -6.879 9.603 17.756 1.00 87.06 193 VAL A CA 1
ATOM 1548 C C . VAL A 1 193 ? -8.008 10.626 17.919 1.00 87.06 193 VAL A C 1
ATOM 1550 O O . VAL A 1 193 ? -8.617 10.702 18.985 1.00 87.06 193 VAL A O 1
ATOM 1553 N N . SER A 1 194 ? -8.328 11.400 16.879 1.00 84.94 194 SER A N 1
ATOM 1554 C CA . SER A 1 194 ? -9.375 12.427 16.956 1.00 84.94 194 SER A CA 1
ATOM 1555 C C . SER A 1 194 ? -10.776 11.835 17.116 1.00 84.94 194 SER A C 1
ATOM 1557 O O . SER A 1 194 ? -11.608 12.402 17.816 1.00 84.94 194 SER A O 1
ATOM 1559 N N . THR A 1 195 ? -11.032 10.664 16.532 1.00 85.19 195 THR A N 1
ATOM 1560 C CA . THR A 1 195 ? -12.318 9.960 16.678 1.00 85.19 195 THR A CA 1
ATOM 1561 C C . THR A 1 195 ? -12.468 9.246 18.024 1.00 85.19 195 THR A C 1
ATOM 1563 O O . THR A 1 195 ? -13.586 8.960 18.448 1.00 85.19 195 THR A O 1
ATOM 1566 N N . LEU A 1 196 ? -11.363 8.996 18.733 1.00 80.56 196 LEU A N 1
ATOM 1567 C CA . LEU A 1 196 ? -11.326 8.333 20.042 1.00 80.56 196 LEU A CA 1
ATOM 1568 C C . LEU A 1 196 ? -10.981 9.306 21.191 1.00 80.56 196 LEU A C 1
ATOM 1570 O O . LEU A 1 196 ? -10.485 8.879 22.232 1.00 80.56 196 LEU A O 1
ATOM 1574 N N . PHE A 1 197 ? -11.269 10.603 21.009 1.00 62.25 197 PHE A N 1
ATOM 1575 C CA . PHE A 1 197 ? -10.834 11.763 21.813 1.00 62.25 197 PHE A CA 1
ATOM 1576 C C . PHE A 1 197 ? -10.974 11.650 23.351 1.00 62.25 197 PHE A C 1
ATOM 1578 O O . PHE A 1 197 ? -10.299 12.365 24.083 1.00 62.25 197 PHE A O 1
ATOM 1585 N N . PHE A 1 198 ? -11.795 10.734 23.869 1.00 57.03 198 PHE A N 1
ATOM 1586 C CA . PHE A 1 198 ? -12.098 10.585 25.300 1.00 57.03 198 PHE A CA 1
ATOM 1587 C C . PHE A 1 198 ? -11.178 9.616 26.082 1.00 57.03 198 PHE A C 1
ATOM 1589 O O . PHE A 1 198 ? -11.528 9.200 27.184 1.00 57.03 198 PHE A O 1
ATOM 1596 N N . ALA A 1 199 ? -10.007 9.234 25.555 1.00 58.28 199 ALA A N 1
ATOM 1597 C CA . ALA A 1 199 ? -9.190 8.142 26.116 1.00 58.28 199 ALA A CA 1
ATOM 1598 C C . ALA A 1 199 ? -8.048 8.534 27.102 1.00 58.28 199 ALA A C 1
ATOM 1600 O O . ALA A 1 199 ? -7.313 7.646 27.538 1.00 58.28 199 ALA A O 1
ATOM 1601 N N . GLY A 1 200 ? -7.893 9.811 27.494 1.00 62.94 200 GLY A N 1
ATOM 1602 C CA . GLY A 1 200 ? -6.989 10.259 28.584 1.00 62.94 200 GLY A CA 1
ATOM 1603 C C . GLY A 1 200 ? -5.682 10.971 28.168 1.00 62.94 200 GLY A C 1
ATOM 1604 O O . GLY A 1 200 ? -5.457 11.262 26.997 1.00 62.94 200 GLY A O 1
ATOM 1605 N N . ASP A 1 201 ? -4.787 11.262 29.123 1.00 67.50 201 ASP A N 1
ATOM 1606 C CA . ASP A 1 201 ? -3.594 12.120 28.908 1.00 67.50 201 ASP A CA 1
ATOM 1607 C C . ASP A 1 201 ? -2.541 11.533 27.955 1.00 67.50 201 ASP A C 1
ATOM 1609 O O . ASP A 1 201 ? -1.923 12.252 27.163 1.00 67.50 201 ASP A O 1
ATOM 1613 N N . ASN A 1 202 ? -2.378 10.205 27.947 1.00 66.19 202 ASN A N 1
ATOM 1614 C CA . ASN A 1 202 ? -1.493 9.514 26.998 1.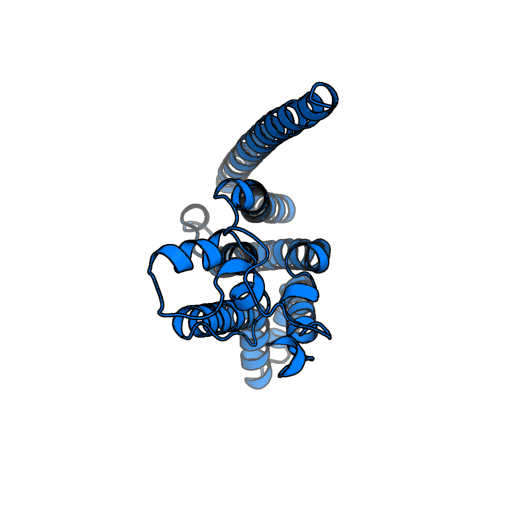00 66.19 202 ASN A CA 1
ATOM 1615 C C . ASN A 1 202 ? -1.888 9.804 25.537 1.00 66.19 202 ASN A C 1
ATOM 1617 O O . ASN A 1 202 ? -1.045 9.811 24.639 1.00 66.19 202 ASN A O 1
ATOM 1621 N N . PHE A 1 203 ? -3.159 10.122 25.306 1.00 67.12 203 PHE A N 1
ATOM 1622 C CA . PHE A 1 203 ? -3.727 10.403 23.999 1.00 67.12 203 PHE A CA 1
ATOM 1623 C C . PHE A 1 203 ? -3.343 11.777 23.457 1.00 67.12 203 PHE A C 1
ATOM 1625 O O . PHE A 1 203 ? -3.039 11.903 22.273 1.00 67.12 203 PHE A O 1
ATOM 1632 N N . GLN A 1 204 ? -3.253 12.785 24.326 1.00 71.75 204 GLN A N 1
ATOM 1633 C CA . GLN A 1 204 ? -2.775 14.117 23.949 1.00 71.75 204 GLN A CA 1
ATOM 1634 C C . GLN A 1 204 ? -1.320 14.062 23.470 1.00 71.75 204 GLN A C 1
ATOM 1636 O O . GLN A 1 204 ? -0.944 14.736 22.509 1.00 71.75 204 GLN A O 1
ATOM 1641 N N . THR A 1 205 ? -0.500 13.198 24.080 1.00 77.06 205 THR A N 1
ATOM 1642 C CA . THR A 1 205 ? 0.890 13.005 23.644 1.00 77.06 205 THR A CA 1
ATOM 1643 C C . THR A 1 205 ? 0.985 12.294 22.293 1.00 77.06 205 THR A C 1
ATOM 1645 O O . THR A 1 205 ? 1.778 12.711 21.444 1.00 77.06 205 THR A O 1
ATOM 1648 N N . LEU A 1 206 ? 0.151 11.275 22.050 1.00 76.88 206 LEU A N 1
ATOM 1649 C CA . LEU A 1 206 ? 0.083 10.583 20.763 1.00 76.88 206 LEU A CA 1
ATOM 1650 C C . LEU A 1 206 ? -0.442 11.508 19.657 1.00 76.88 206 LEU A C 1
ATOM 1652 O O . LEU A 1 206 ? 0.194 11.607 18.610 1.00 76.88 206 LEU A O 1
ATOM 1656 N N . ALA A 1 207 ? -1.529 12.241 19.921 1.00 80.12 207 ALA A N 1
ATOM 1657 C CA . ALA A 1 207 ? -2.099 13.241 19.017 1.00 80.12 207 ALA A CA 1
ATOM 1658 C C . ALA A 1 207 ? -1.054 14.283 18.616 1.00 80.12 207 ALA A C 1
ATOM 1660 O O . ALA A 1 207 ? -0.867 14.571 17.435 1.00 80.12 207 ALA A O 1
ATOM 1661 N N . ARG A 1 208 ? -0.333 14.827 19.606 1.00 84.31 208 ARG A N 1
ATOM 1662 C CA . ARG A 1 208 ? 0.715 15.825 19.389 1.00 84.31 208 ARG A CA 1
ATOM 1663 C C . ARG A 1 208 ? 1.834 15.267 18.508 1.00 84.31 208 ARG A C 1
ATOM 1665 O O . ARG A 1 208 ? 2.229 15.929 17.554 1.00 84.31 208 ARG A O 1
ATOM 1672 N N . ARG A 1 209 ? 2.314 14.049 18.782 1.00 86.19 209 ARG A N 1
ATOM 1673 C CA . ARG A 1 209 ? 3.351 13.391 17.966 1.00 86.19 209 ARG A CA 1
ATOM 1674 C C . ARG A 1 209 ? 2.875 13.140 16.536 1.00 86.19 209 ARG A C 1
ATOM 1676 O O . ARG A 1 209 ? 3.585 13.510 15.610 1.00 86.19 209 ARG A O 1
ATOM 1683 N N . ALA A 1 210 ? 1.686 12.564 16.355 1.00 85.44 210 ALA A N 1
ATOM 1684 C CA . ALA A 1 210 ? 1.110 12.317 15.033 1.00 85.44 210 ALA A CA 1
ATOM 1685 C C . ALA A 1 210 ? 0.944 13.626 14.244 1.00 85.44 210 ALA A C 1
ATOM 1687 O O . ALA A 1 210 ? 1.357 13.710 13.091 1.00 85.44 210 ALA A O 1
ATOM 1688 N N . ARG A 1 211 ? 0.453 14.690 14.895 1.00 89.31 211 ARG A N 1
ATOM 1689 C CA . ARG A 1 211 ? 0.327 16.023 14.293 1.00 89.31 211 ARG A CA 1
ATOM 1690 C C . ARG A 1 211 ? 1.672 16.574 13.823 1.00 89.31 211 ARG A C 1
ATOM 1692 O O . ARG A 1 211 ? 1.749 17.068 12.704 1.00 89.31 211 ARG A O 1
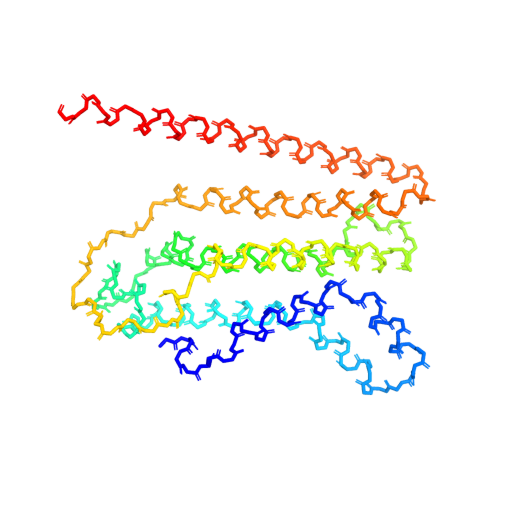ATOM 1699 N N . TYR A 1 212 ? 2.726 16.478 14.637 1.00 91.06 212 TYR A N 1
ATOM 1700 C CA . TYR A 1 212 ? 4.060 16.918 14.218 1.00 91.06 212 TYR A CA 1
ATOM 1701 C C . TYR A 1 212 ? 4.589 16.111 13.032 1.00 91.06 212 TYR A C 1
ATOM 1703 O O . TYR A 1 212 ? 5.095 16.716 12.094 1.00 91.06 212 TYR A O 1
ATOM 1711 N N . LYS A 1 213 ? 4.424 14.778 13.026 1.00 93.00 213 LYS A N 1
ATOM 1712 C CA . LYS A 1 213 ? 4.817 13.943 11.878 1.00 93.00 213 LYS A CA 1
ATOM 1713 C C . LYS A 1 213 ? 4.122 14.411 10.598 1.00 93.00 213 LYS A C 1
ATOM 1715 O O . LYS A 1 213 ? 4.793 14.668 9.607 1.00 93.00 213 LYS A O 1
ATOM 1720 N N . VAL A 1 214 ? 2.797 14.573 10.638 1.00 93.12 214 VAL A N 1
ATOM 1721 C CA . VAL A 1 214 ? 2.007 15.012 9.476 1.00 93.12 214 VAL A CA 1
ATOM 1722 C C . VAL A 1 214 ? 2.439 16.399 9.006 1.00 93.12 214 VAL A C 1
ATOM 1724 O O . VAL A 1 214 ? 2.644 16.583 7.813 1.00 93.12 214 VAL A O 1
ATOM 1727 N N . LEU A 1 215 ? 2.630 17.359 9.919 1.00 94.00 215 LEU A N 1
ATOM 1728 C CA . LEU A 1 215 ? 3.070 18.712 9.560 1.00 94.00 215 LEU A CA 1
ATOM 1729 C C . LEU A 1 215 ? 4.461 18.721 8.922 1.00 94.00 215 LEU A C 1
ATOM 1731 O O . LEU A 1 215 ? 4.647 19.388 7.911 1.00 94.00 215 LEU A O 1
ATOM 1735 N N . ILE A 1 216 ? 5.416 17.972 9.482 1.00 95.00 216 ILE A N 1
ATOM 1736 C CA . ILE A 1 216 ? 6.772 17.864 8.930 1.00 95.00 216 ILE A CA 1
ATOM 1737 C C . ILE A 1 216 ? 6.713 17.270 7.523 1.00 95.00 216 ILE A C 1
ATOM 1739 O O . ILE A 1 216 ? 7.268 17.847 6.596 1.00 95.00 216 ILE A O 1
ATOM 1743 N N . ILE A 1 217 ? 5.992 16.162 7.342 1.00 95.25 217 ILE A N 1
ATOM 1744 C CA . ILE A 1 217 ? 5.897 15.475 6.049 1.00 95.25 217 ILE A CA 1
ATOM 1745 C C . ILE A 1 217 ? 5.174 16.343 5.018 1.00 95.25 217 ILE A C 1
ATOM 1747 O O . ILE A 1 217 ? 5.634 16.439 3.886 1.00 95.25 217 ILE A O 1
ATOM 1751 N N . ALA A 1 218 ? 4.079 17.006 5.399 1.00 93.75 218 ALA A N 1
ATOM 1752 C CA . ALA A 1 218 ? 3.351 17.910 4.514 1.00 93.75 218 ALA A CA 1
ATOM 1753 C C . ALA A 1 218 ? 4.218 19.105 4.098 1.00 93.75 218 ALA A C 1
ATOM 1755 O O . ALA A 1 218 ? 4.264 19.452 2.922 1.00 93.75 218 ALA A O 1
ATOM 1756 N N . PHE A 1 219 ? 4.953 19.699 5.040 1.00 95.62 219 PHE A N 1
ATOM 1757 C CA . PHE A 1 219 ? 5.870 20.795 4.746 1.00 95.62 219 PHE A CA 1
ATOM 1758 C C . PHE A 1 219 ? 7.006 20.351 3.814 1.00 95.62 219 PHE A C 1
ATOM 1760 O O . PHE A 1 219 ? 7.282 21.022 2.822 1.00 95.62 219 PHE A O 1
ATOM 1767 N N . SER A 1 220 ? 7.613 19.187 4.067 1.00 95.00 220 SER A N 1
ATOM 1768 C CA . SER A 1 220 ? 8.619 18.598 3.176 1.00 95.00 220 SER A CA 1
ATOM 1769 C C . SER A 1 220 ? 8.062 18.290 1.784 1.00 95.00 220 SER A C 1
ATOM 1771 O O . SER A 1 220 ? 8.745 18.550 0.796 1.00 95.00 220 SER A O 1
ATOM 1773 N N . ALA A 1 221 ? 6.829 17.786 1.691 1.00 93.44 221 ALA A N 1
ATOM 1774 C CA . ALA A 1 221 ? 6.166 17.513 0.420 1.00 93.44 221 ALA A CA 1
ATOM 1775 C C . ALA A 1 221 ? 5.911 18.801 -0.374 1.00 93.44 221 ALA A C 1
ATOM 1777 O O . ALA A 1 221 ? 6.171 18.830 -1.572 1.00 93.44 221 ALA A O 1
ATOM 1778 N N . ILE A 1 222 ? 5.470 19.875 0.292 1.00 93.75 222 ILE A N 1
ATOM 1779 C CA . ILE A 1 222 ? 5.280 21.193 -0.332 1.00 93.75 222 ILE A CA 1
ATOM 1780 C C . ILE A 1 222 ? 6.614 21.738 -0.840 1.00 93.75 222 ILE A C 1
ATOM 1782 O O . ILE A 1 222 ? 6.689 22.152 -1.989 1.00 93.75 222 ILE A O 1
ATOM 1786 N N . ILE A 1 223 ? 7.675 21.701 -0.026 1.00 93.56 223 ILE A N 1
ATOM 1787 C CA . ILE A 1 223 ? 9.010 22.144 -0.453 1.00 93.56 223 ILE A CA 1
ATOM 1788 C C . ILE A 1 223 ? 9.466 21.362 -1.685 1.00 93.56 223 ILE A C 1
ATOM 1790 O O . ILE A 1 223 ? 9.890 21.960 -2.672 1.00 93.56 223 ILE A O 1
ATOM 1794 N N . TRP A 1 224 ? 9.368 20.032 -1.639 1.00 92.69 224 TRP A N 1
ATOM 1795 C CA . TRP A 1 224 ? 9.771 19.179 -2.751 1.00 92.69 224 TRP A CA 1
ATOM 1796 C C . TRP A 1 224 ? 8.962 19.479 -4.018 1.00 92.69 224 TRP A C 1
ATOM 1798 O O . TRP A 1 224 ? 9.538 19.615 -5.093 1.00 92.69 224 TRP A O 1
ATOM 1808 N N . LEU A 1 225 ? 7.643 19.639 -3.892 1.00 90.12 225 LEU A N 1
ATOM 1809 C CA . LEU A 1 225 ? 6.758 19.959 -5.009 1.00 90.12 225 LEU A CA 1
ATOM 1810 C C . LEU A 1 225 ? 7.074 21.338 -5.604 1.00 90.12 225 LEU A C 1
ATOM 1812 O O . LEU A 1 225 ? 7.142 21.459 -6.824 1.00 90.12 225 LEU A O 1
ATOM 1816 N N . SER A 1 226 ? 7.356 22.343 -4.770 1.00 89.69 226 SER A N 1
ATOM 1817 C CA . SER A 1 226 ? 7.781 23.674 -5.216 1.00 89.69 226 SER A CA 1
ATOM 1818 C C . SER A 1 226 ? 9.097 23.636 -5.997 1.00 89.69 226 SER A C 1
ATOM 1820 O O . SER A 1 226 ? 9.192 24.255 -7.052 1.00 89.69 226 SER A O 1
ATOM 1822 N N . PHE A 1 227 ? 10.100 22.883 -5.528 1.00 88.25 227 PHE A N 1
ATOM 1823 C CA . PHE A 1 227 ? 11.364 22.728 -6.259 1.00 88.25 227 PHE A CA 1
ATOM 1824 C C . PHE A 1 227 ? 11.180 21.983 -7.583 1.00 88.25 227 PHE A C 1
ATOM 1826 O O . PHE A 1 227 ? 11.732 22.395 -8.602 1.00 88.25 227 PHE A O 1
ATOM 1833 N N . THR A 1 228 ? 10.391 20.907 -7.588 1.00 85.44 228 THR A N 1
ATOM 1834 C CA . THR A 1 228 ? 10.114 20.134 -8.803 1.00 85.44 228 THR A CA 1
ATOM 1835 C C . THR A 1 228 ? 9.371 20.973 -9.845 1.00 85.44 228 THR A C 1
ATOM 1837 O O . THR A 1 228 ? 9.764 20.975 -11.008 1.00 85.44 228 THR A O 1
ATOM 1840 N N . LEU A 1 229 ? 8.348 21.733 -9.439 1.00 81.69 229 LEU A N 1
ATOM 1841 C CA . LEU A 1 229 ? 7.605 22.621 -10.338 1.00 81.69 229 LEU A CA 1
ATOM 1842 C C . LEU A 1 229 ? 8.484 23.744 -10.896 1.00 81.69 229 LEU A C 1
ATOM 1844 O O . LEU A 1 229 ? 8.492 23.957 -12.104 1.00 81.69 229 LEU A O 1
ATOM 1848 N N . HIS A 1 230 ? 9.276 24.405 -10.047 1.00 76.88 230 HIS A N 1
ATOM 1849 C CA . HIS A 1 230 ? 10.175 25.475 -10.484 1.00 76.88 230 HIS A CA 1
ATOM 1850 C C . HIS A 1 230 ? 11.200 24.986 -11.521 1.00 76.88 230 HIS A C 1
ATOM 1852 O O . HIS A 1 230 ? 11.466 25.657 -12.516 1.00 76.88 230 HIS A O 1
ATOM 1858 N N . ASN A 1 231 ? 11.730 23.774 -11.339 1.00 70.44 231 ASN A N 1
ATOM 1859 C CA . ASN A 1 231 ? 12.645 23.168 -12.305 1.00 70.44 231 ASN A CA 1
ATOM 1860 C C . ASN A 1 231 ? 11.964 22.835 -13.645 1.00 70.44 231 ASN A C 1
ATOM 1862 O O . ASN A 1 231 ? 12.631 22.855 -14.679 1.00 70.44 231 ASN A O 1
ATOM 1866 N N . HIS A 1 232 ? 10.658 22.550 -13.646 1.00 61.59 232 HIS A N 1
ATOM 1867 C CA . HIS A 1 232 ? 9.887 22.310 -14.868 1.00 61.59 232 HIS A CA 1
ATOM 1868 C C . HIS A 1 232 ? 9.489 23.603 -15.603 1.00 61.59 232 HIS A C 1
ATOM 1870 O O . HIS A 1 232 ? 9.420 23.585 -16.828 1.00 61.59 232 HIS A O 1
ATOM 1876 N N . GLU A 1 233 ? 9.290 24.736 -14.919 1.00 56.44 233 GLU A N 1
ATOM 1877 C CA . GLU A 1 233 ? 8.998 26.029 -15.574 1.00 56.44 233 GLU A CA 1
ATOM 1878 C C . GLU A 1 233 ? 10.178 26.558 -16.415 1.00 56.44 233 GLU A C 1
ATOM 1880 O O . GLU A 1 233 ? 9.974 27.187 -17.460 1.00 56.44 233 GLU A O 1
ATOM 1885 N N . ASN A 1 234 ? 11.414 26.209 -16.041 1.00 50.34 234 ASN A N 1
ATOM 1886 C CA . ASN A 1 234 ? 12.631 26.570 -16.779 1.00 50.34 234 ASN A CA 1
ATOM 1887 C C . ASN A 1 234 ? 12.777 25.873 -18.153 1.00 50.34 234 ASN A C 1
ATOM 1889 O O . ASN A 1 234 ? 13.642 26.263 -18.935 1.00 50.34 234 ASN A O 1
ATOM 1893 N N . TRP A 1 235 ? 11.928 24.895 -18.502 1.00 44.81 235 TRP A N 1
ATOM 1894 C CA . TRP A 1 235 ? 11.908 24.297 -19.850 1.00 44.81 235 TRP A CA 1
ATOM 1895 C C . TRP A 1 235 ? 11.375 25.250 -20.928 1.00 44.81 235 TRP A C 1
ATOM 1897 O O . TRP A 1 235 ? 11.775 25.150 -22.085 1.00 44.81 235 TRP A O 1
ATOM 1907 N N . SER A 1 236 ? 10.518 26.211 -20.562 1.00 41.94 236 SER A N 1
ATOM 1908 C CA . SER A 1 236 ? 10.013 27.228 -21.501 1.00 41.94 236 SER A CA 1
ATOM 1909 C C . SER A 1 236 ? 11.096 28.199 -21.997 1.00 41.94 236 SER A C 1
ATOM 1911 O O . SER A 1 236 ? 10.870 28.925 -22.959 1.00 41.94 236 SER A O 1
ATOM 1913 N N . GLN A 1 237 ? 12.277 28.191 -21.369 1.00 46.09 237 GLN A N 1
ATOM 1914 C CA . GLN A 1 237 ? 13.446 28.986 -21.758 1.00 46.09 237 GLN A CA 1
ATOM 1915 C C . GLN A 1 237 ? 14.504 28.174 -22.530 1.00 46.09 237 GLN A C 1
ATOM 1917 O O . GLN A 1 237 ? 15.583 28.693 -22.807 1.00 46.09 237 GLN A O 1
ATOM 1922 N N . GLN A 1 238 ? 14.222 26.906 -22.862 1.00 42.03 238 GLN A N 1
ATOM 1923 C CA . GLN A 1 238 ? 15.112 26.021 -23.632 1.00 42.03 238 GLN A CA 1
ATOM 1924 C C . GLN A 1 238 ? 14.516 25.562 -24.979 1.00 42.03 238 GLN A C 1
ATOM 1926 O O . GLN A 1 238 ? 15.015 24.601 -25.566 1.00 42.03 238 GLN A O 1
ATOM 1931 N N . ILE A 1 239 ? 13.489 26.259 -25.484 1.00 38.53 239 ILE A N 1
ATOM 1932 C CA . ILE A 1 239 ? 13.036 26.178 -26.886 1.00 38.53 239 ILE A CA 1
ATOM 1933 C C . ILE A 1 239 ? 13.516 27.421 -27.630 1.00 38.53 239 ILE A C 1
ATOM 1935 O O . ILE A 1 239 ? 13.298 28.531 -27.093 1.00 38.53 239 ILE A O 1
#

Foldseek 3Di:
DQCVVCVCLLVQLLVLLVCLLCLVVLVVVLVVVVDVVSVVVSVCSLCVNLVSLVVVLVVVVVCQQVLPLQQQLSLAAPADDHHDPVSVLLCCLPLVVLSVLLSVLSVLLSCQLVDPLCPPPDSVLSVLLSSQLSSLSSVLCSVCVCVSPPVPRRDGDPDHHNHHPDHRGDPVNSLVSVLSSQLSNLVSQLRSLVVVVPRDDSSVVSNVVSVVSNVVSVVVVVVVVVVVVVVVVCVVVVD

pLDDT: mean 86.31, std 10.42, range [38.53, 96.88]

Sequence (239 aa):
MLGDTMPWFLPLFVFGLFGWIFYESIEKFAIRKNTDLWKKALAVVRWLPPVQLFWMLSNRIFSLVQRDLMYLEVAQYLGPGDFSFTDLKLLITGDGGSELLALTVVLFALYSERLPSLAKGRDDFRLRFRNRLMMFTGLLLITSSAVLFPESAYYSPSTLPTTPIGAIPAWATIVPLVFFSSLTMFGGELFAVSTLFFAGDNFQTLARRARYKVLIIAFSAIIWLSFTLHNHENWSQQI

Secondary structure (DSSP, 8-state):
-HHHH-TTHHHHHHHHHHHHHTHHHHHHHHHHHT-HHHHHHHHHHHHHHHHHHHHHHHHHHHHHHTT-TTSHHHHHHT-SS---GGGHHHHHHSTHHHHHHHHHHHHHHHHGGG-GGGTTS-HHHHHHHHHHHHHHHHHHHHHTHHHHS-GGGTSPPSS--SS--SPPPPGGGGHHHHHHHHHHHHHHHHHHHHHTTTS-HHHHHHHHHHHHHHHHHHHHHHHHHHHHHHHHHGGGG--